Protein AF-A4Y1U6-F1 (afdb_monomer)

Mean predicted aligned error: 17.46 Å

Nearest PDB structures (foldseek):
  6a7k-assembly3_B  TM=8.048E-01  e=2.347E-02  Thermosynechococcus vestitus BP-1
  6a7k-assembly3_A  TM=8.030E-01  e=3.325E-02  Thermosynechococcus vestitus BP-1
  6khi-assembly1_S  TM=7.939E-01  e=5.608E-02  Thermosynechococcus vestitus BP-1

Organism: Shewanella putrefaciens (strain CN-32 / ATCC BAA-453) (NCBI:txid319224)

Solvent-accessible surface area (backbone atoms only — not comparable to full-atom values): 12626 Å² total; per-residue (Å²): 124,72,68,62,58,52,51,52,54,50,51,50,51,50,50,50,52,50,50,53,52,49,52,49,52,51,50,54,49,52,50,49,51,51,51,48,53,51,50,54,50,51,52,52,49,51,52,50,53,50,51,52,53,52,52,54,49,51,52,53,52,52,51,53,51,51,52,50,52,51,52,53,49,52,51,51,52,51,50,52,52,51,54,51,51,54,52,51,52,53,50,50,54,52,50,53,52,53,48,53,53,48,53,53,50,49,54,52,49,53,55,51,49,56,52,50,49,52,54,48,53,54,51,50,50,52,49,51,54,49,52,51,50,50,52,55,50,50,53,51,50,51,53,50,51,52,50,52,51,52,52,52,50,53,52,51,52,50,53,51,51,53,53,54,56,56,60,65,68,72,74,76,78,88,92,83,89,61,75,68,46,63,33,30,33,75,42,86,89,44,99,50,36,91,44,73,25,36,29,71,42,78,48,75,60,86,97,46,48,39,34,33,30,34,46,98,89,44,80,44,80,44,57,56,91,42,56,43,76,120

Secondary structure (DSSP, 8-state):
-HHHHHHHHHHHHHHHHHHHHHHHHHHHHHHHHHHHHHHHHHHHHHHHHHHHHHHHHHHHHHHHHHHHHHHHHHHHHH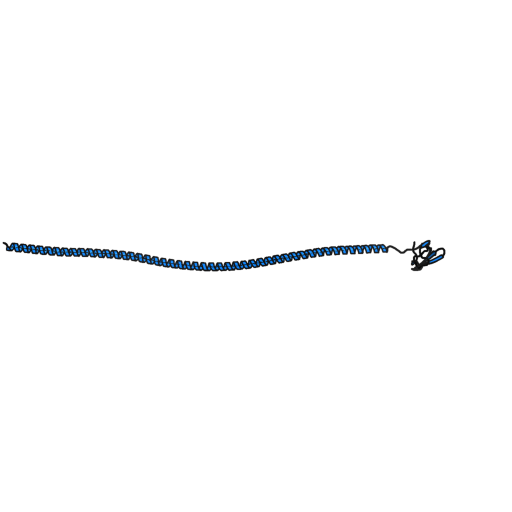HHHHHHHHHHHHHHHHHHHHHHHHHHHHHHHHHHHHHHHHHHHHHHHHHHHHHHHHHHHHHHHHHHHHHHHHHHHHHHHHHHHHHHHHHHGGG-PPP-PPTT-EEEE--TTSTTTT-EEEEEEEEEETTEEEEEEEETTEEEEEEGGGEEE-

Radius of gyration: 90.09 Å; Cα contacts (8 Å, |Δi|>4): 106; chains: 1; bounding box: 162×56×238 Å

Foldseek 3Di:
DPPVVVVVVVVVVVVVVVVVVVVVVVVVVVVVVVVVVVVVVVVVVVVVVVVVVVVVVVVVVVVVVVVVVVVVVVVVVVVVVVVVVVVVVVVVVVVVVVVVVVVVVVVVVVVVVVVVVVVVVVVVVVVVVVVVVVVVVVVVVVVVVVVVVVVVVVVVVVVVVVVVVVVVVVPDDDDDDDFFAWKAFCDPPDPRRPFIWTFHDWDDDPPWIWTFTDTPHDTDIDTPVRIDHD

Sequence (230 aa):
MGKFSHIQSLEEKHTHARQALEHYRESVKTQREQEQHRHDHQVQQLQAELRLSHQALSVKQQECTTLKAQTQQQSAELQHATQSVSKIEQQLLGIQNSQQQTEQKLYRKDTELNRLQKQHEDLQQQYAEAAAKVASLQEKEQAWLQEKAALSASLSTQQQLWQTFSTVNAISTPAQYAKGEDVIVVDADHALYDRIGQVERCVKKGDTVKYSVSFDGETYTLPERLLRLA

Structure (mmCIF, N/CA/C/O backbone):
data_AF-A4Y1U6-F1
#
_entry.id   AF-A4Y1U6-F1
#
loop_
_atom_site.group_PDB
_atom_site.id
_atom_site.type_symbol
_atom_site.label_atom_id
_atom_site.label_alt_id
_atom_site.label_comp_id
_atom_site.label_asym_id
_atom_site.label_entity_id
_atom_site.label_seq_id
_atom_site.pdbx_PDB_ins_code
_atom_site.Cartn_x
_atom_site.Cartn_y
_atom_site.Cartn_z
_atom_site.occupancy
_atom_site.B_iso_or_equiv
_atom_site.auth_seq_id
_atom_site.auth_comp_id
_atom_site.auth_asym_id
_atom_site.auth_atom_id
_atom_site.pdbx_PDB_model_num
ATOM 1 N N . MET A 1 1 ? -70.820 -24.413 103.780 1.00 55.22 1 MET A N 1
ATOM 2 C CA . MET A 1 1 ? -69.597 -24.913 103.114 1.00 55.22 1 MET A CA 1
ATOM 3 C C . MET A 1 1 ? -69.548 -24.653 101.597 1.00 55.22 1 MET A C 1
ATOM 5 O O . MET A 1 1 ? -68.469 -24.366 101.116 1.00 55.22 1 MET A O 1
ATOM 9 N N . GLY A 1 2 ? -70.654 -24.660 100.831 1.00 64.88 2 GLY A N 1
ATOM 10 C CA . GLY A 1 2 ? -70.590 -24.564 99.350 1.00 64.88 2 GLY A CA 1
ATOM 11 C C . GLY A 1 2 ? -70.297 -23.194 98.699 1.00 64.88 2 GLY A C 1
ATOM 12 O O . GLY A 1 2 ? -69.880 -23.158 97.549 1.00 64.88 2 GLY A O 1
ATOM 13 N N . LYS A 1 3 ? -70.488 -22.058 99.389 1.00 67.50 3 LYS A N 1
ATOM 14 C CA . LYS A 1 3 ? -70.250 -20.722 98.792 1.00 67.50 3 LYS A CA 1
ATOM 15 C C . LYS A 1 3 ? -68.760 -20.371 98.662 1.00 67.50 3 LYS A C 1
ATOM 17 O O . LYS A 1 3 ? -68.372 -19.760 97.677 1.00 67.50 3 LYS A O 1
ATOM 22 N N . PHE A 1 4 ? -67.933 -20.791 99.621 1.00 72.69 4 PHE A N 1
ATOM 23 C CA . PHE A 1 4 ? -66.494 -20.504 99.624 1.00 72.69 4 PHE A CA 1
ATOM 24 C C . PHE A 1 4 ? -65.733 -21.273 98.531 1.00 72.69 4 PHE A C 1
ATOM 26 O O . PHE A 1 4 ? -64.901 -20.678 97.858 1.00 72.69 4 PHE A O 1
ATOM 33 N N . SER A 1 5 ? -66.063 -22.548 98.273 1.00 75.50 5 SER A N 1
ATOM 34 C CA . SER A 1 5 ? -65.400 -23.307 97.195 1.00 75.50 5 SER A CA 1
ATOM 35 C C . SER A 1 5 ? -65.774 -22.809 95.795 1.00 75.50 5 SER A C 1
ATOM 37 O O . SER A 1 5 ? -64.962 -22.868 94.875 1.00 75.50 5 SER A O 1
ATOM 39 N N . HIS A 1 6 ? -66.987 -22.275 95.622 1.00 78.00 6 HIS A N 1
ATOM 40 C CA . HIS A 1 6 ? -67.408 -21.679 94.356 1.00 78.00 6 HIS A CA 1
ATOM 41 C C . HIS A 1 6 ? -66.655 -20.374 94.053 1.00 78.00 6 HIS A C 1
ATOM 43 O O . HIS A 1 6 ? -66.240 -20.162 92.917 1.00 78.00 6 HIS A O 1
ATOM 49 N N . ILE A 1 7 ? -66.432 -19.537 95.073 1.00 82.44 7 ILE A N 1
ATOM 50 C CA . ILE A 1 7 ? -65.624 -18.312 94.963 1.00 82.44 7 ILE A CA 1
ATOM 51 C C . ILE A 1 7 ? -64.175 -18.664 94.601 1.00 82.44 7 ILE A C 1
ATOM 53 O O . ILE A 1 7 ? -63.648 -18.118 93.637 1.00 82.44 7 ILE A O 1
ATOM 57 N N . GLN A 1 8 ? -63.584 -19.650 95.279 1.00 83.12 8 GLN A N 1
ATOM 58 C CA . GLN A 1 8 ? -62.222 -20.112 94.998 1.00 83.12 8 GLN A CA 1
ATOM 59 C C . GLN A 1 8 ? -62.060 -20.633 93.556 1.00 83.12 8 GLN A C 1
ATOM 61 O O . GLN A 1 8 ? -61.107 -20.282 92.869 1.00 83.12 8 GLN A O 1
ATOM 66 N N . SER A 1 9 ? -63.032 -21.395 93.043 1.00 86.06 9 SER A N 1
ATOM 67 C CA . SER A 1 9 ? -63.005 -21.871 91.650 1.00 86.06 9 SER A CA 1
ATOM 68 C C . SER A 1 9 ? -63.102 -20.732 90.623 1.00 86.06 9 SER A C 1
ATOM 70 O O . SER A 1 9 ? -62.504 -20.805 89.546 1.00 86.06 9 SER A O 1
ATOM 72 N N . LEU A 1 10 ? -63.859 -19.673 90.924 1.00 87.25 10 LEU A N 1
ATOM 73 C CA . LEU A 1 10 ? -63.946 -18.491 90.063 1.00 87.25 10 LEU A CA 1
ATOM 74 C C . LEU A 1 10 ? -62.650 -17.675 90.091 1.00 87.25 10 LEU A C 1
ATOM 76 O O . LEU A 1 10 ? -62.211 -17.216 89.037 1.00 87.25 10 LEU A O 1
ATOM 80 N N . GLU A 1 11 ? -62.016 -17.539 91.254 1.00 89.12 11 GLU A N 1
ATOM 81 C CA . GLU A 1 11 ? -60.706 -16.897 91.399 1.00 89.12 11 GLU A CA 1
ATOM 82 C C . GLU A 1 11 ? -59.611 -17.666 90.654 1.00 89.12 11 GLU A C 1
ATOM 84 O O . GLU A 1 11 ? -58.807 -17.059 89.943 1.00 89.12 11 GLU A O 1
ATOM 89 N N . GLU A 1 12 ? -59.616 -18.998 90.728 1.00 88.88 12 GLU A N 1
ATOM 90 C CA . GLU A 1 12 ? -58.712 -19.855 89.958 1.00 88.88 12 GLU A CA 1
ATOM 91 C C . GLU A 1 12 ? -58.920 -19.660 88.454 1.00 88.88 12 GLU A C 1
ATOM 93 O O . GLU A 1 12 ? -57.963 -19.342 87.747 1.00 88.88 12 GLU A O 1
ATOM 98 N N . LYS A 1 13 ? -60.162 -19.734 87.957 1.00 92.56 13 LYS A N 1
ATOM 99 C CA . LYS A 1 13 ? -60.475 -19.477 86.537 1.00 92.56 13 LYS A CA 1
ATOM 100 C C . LYS A 1 13 ? -60.064 -18.077 86.095 1.00 92.56 13 LYS A C 1
ATOM 102 O O . LYS A 1 13 ? -59.520 -17.924 85.005 1.00 92.56 13 LYS A O 1
ATOM 107 N N . HIS A 1 14 ? -60.298 -17.064 86.926 1.00 91.38 14 HIS A N 1
ATOM 108 C CA . HIS A 1 14 ? -59.899 -15.690 86.633 1.00 91.38 14 HIS A CA 1
ATOM 109 C C . HIS A 1 14 ? -58.371 -15.553 86.578 1.00 91.38 14 HIS A C 1
ATOM 111 O O . HIS A 1 14 ? -57.829 -14.894 85.690 1.00 91.38 14 HIS A O 1
ATOM 117 N N . THR A 1 15 ? -57.663 -16.223 87.486 1.00 93.38 15 THR A N 1
ATOM 118 C CA . THR A 1 15 ? -56.196 -16.273 87.504 1.00 93.38 15 THR A CA 1
ATOM 119 C C . THR A 1 15 ? -55.653 -16.971 86.259 1.00 93.38 15 THR A C 1
ATOM 121 O O . THR A 1 15 ? -54.765 -16.433 85.602 1.00 93.38 15 THR A O 1
ATOM 124 N N . HIS A 1 16 ? -56.243 -18.103 85.867 1.00 92.00 16 HIS A N 1
ATOM 125 C CA . HIS A 1 16 ? -55.849 -18.854 84.672 1.00 92.00 16 HIS A CA 1
ATOM 126 C C . HIS A 1 16 ? -56.141 -18.067 83.388 1.00 92.00 16 HIS A C 1
ATOM 128 O O . HIS A 1 16 ? -55.303 -18.017 82.492 1.00 92.00 16 HIS A O 1
ATOM 134 N N . ALA A 1 17 ? -57.291 -17.391 83.302 1.00 93.12 17 ALA A N 1
ATOM 135 C CA . ALA A 1 17 ? -57.624 -16.524 82.171 1.00 93.12 17 ALA A CA 1
ATOM 136 C C . ALA A 1 17 ? -56.637 -15.352 82.042 1.00 93.12 17 ALA A C 1
ATOM 138 O O . ALA A 1 17 ? -56.223 -15.005 80.936 1.00 93.12 17 ALA A O 1
ATOM 139 N N . ARG A 1 18 ? -56.213 -14.769 83.171 1.00 94.69 18 ARG A N 1
ATOM 140 C CA . ARG A 1 18 ? -55.201 -13.705 83.192 1.00 94.69 18 ARG A CA 1
ATOM 141 C C . ARG A 1 18 ? -53.838 -14.212 82.726 1.00 94.69 18 ARG A C 1
ATOM 143 O O . ARG A 1 18 ? -53.214 -13.558 81.900 1.00 94.69 18 ARG A O 1
ATOM 150 N N . GLN A 1 19 ? -53.410 -15.374 83.218 1.00 95.31 19 GLN A N 1
ATOM 151 C CA . GLN A 1 19 ? -52.162 -16.018 82.801 1.00 95.31 19 GLN A CA 1
ATOM 152 C C . GLN A 1 19 ? -52.178 -16.358 81.306 1.00 95.31 19 GLN A C 1
ATOM 154 O O . GLN A 1 19 ? -51.230 -16.035 80.602 1.00 95.31 19 GLN A O 1
ATOM 159 N N . ALA A 1 20 ? -53.273 -16.921 80.789 1.00 95.06 20 ALA A N 1
ATOM 160 C CA . ALA A 1 20 ? -53.416 -17.224 79.365 1.00 95.06 20 ALA A CA 1
ATOM 161 C C . ALA A 1 20 ? -53.341 -15.964 78.483 1.00 95.06 20 ALA A C 1
ATOM 163 O O . ALA A 1 20 ? -52.698 -15.986 77.435 1.00 95.06 20 ALA A O 1
ATOM 164 N N . LEU A 1 21 ? -53.958 -14.855 78.911 1.00 95.94 21 LEU A N 1
ATOM 165 C CA . LEU A 1 21 ? -53.856 -13.572 78.207 1.00 95.94 21 LEU A CA 1
ATOM 166 C C . LEU A 1 21 ? -52.443 -12.989 78.255 1.00 95.94 21 LEU A C 1
ATOM 168 O O . LEU A 1 21 ? -52.000 -12.417 77.261 1.00 95.94 21 LEU A O 1
ATOM 172 N N . GLU A 1 22 ? -51.744 -13.125 79.380 1.00 96.19 22 GLU A N 1
ATOM 173 C CA . GLU A 1 22 ? -50.366 -12.652 79.507 1.00 96.19 22 GLU A CA 1
ATOM 174 C C . GLU A 1 22 ? -49.424 -13.464 78.614 1.00 96.19 22 GLU A C 1
ATOM 176 O O . GLU A 1 22 ? -48.692 -12.885 77.817 1.00 96.19 22 GLU A O 1
ATOM 181 N N . HIS A 1 23 ? -49.550 -14.794 78.619 1.00 96.25 23 HIS A N 1
ATOM 182 C CA . HIS A 1 23 ? -48.814 -15.666 77.703 1.00 96.25 23 HIS A CA 1
ATOM 183 C C . HIS A 1 23 ? -49.124 -15.367 76.235 1.00 96.25 23 HIS A C 1
ATOM 185 O O . HIS A 1 23 ? -48.220 -15.372 75.403 1.00 96.25 23 HIS A O 1
ATOM 191 N N . TYR A 1 24 ? -50.382 -15.069 75.895 1.00 96.44 24 TYR A N 1
ATOM 192 C CA . TYR A 1 24 ? -50.737 -14.655 74.538 1.00 96.44 24 TYR A CA 1
ATOM 193 C C . TYR A 1 24 ? -50.083 -13.318 74.162 1.00 96.44 24 TYR A C 1
ATOM 195 O O . TYR A 1 24 ? -49.532 -13.189 73.069 1.00 96.44 24 TYR A O 1
ATOM 203 N N . ARG A 1 25 ? -50.092 -12.327 75.063 1.00 97.31 25 ARG A N 1
ATOM 204 C CA . ARG A 1 25 ? -49.424 -11.034 74.842 1.00 97.31 25 ARG A CA 1
ATOM 205 C C . ARG A 1 25 ? -47.920 -11.195 74.656 1.00 97.31 25 ARG A C 1
ATOM 207 O O . ARG A 1 25 ? -47.377 -10.611 73.720 1.00 97.31 25 ARG A O 1
ATOM 214 N N . GLU A 1 26 ? -47.270 -11.984 75.506 1.00 97.00 26 GLU A N 1
ATOM 215 C CA . GLU A 1 26 ? -45.847 -12.308 75.380 1.00 97.00 26 GLU A CA 1
ATOM 216 C C . GLU A 1 26 ? -45.563 -13.034 74.065 1.00 97.00 26 GLU A C 1
ATOM 218 O O . GLU A 1 26 ? -44.679 -12.617 73.325 1.00 97.00 26 GLU A O 1
ATOM 223 N N . SER A 1 27 ? -46.360 -14.045 73.712 1.00 97.25 27 SER A N 1
ATOM 224 C CA . SER A 1 27 ? -46.193 -14.803 72.469 1.00 97.25 27 SER A CA 1
ATOM 225 C C . SER A 1 27 ? -46.309 -13.916 71.227 1.00 97.25 27 SER A C 1
ATOM 227 O O . SER A 1 27 ? -45.437 -13.969 70.361 1.00 97.25 27 SER A O 1
ATOM 229 N N . VAL A 1 28 ? -47.324 -13.047 71.158 1.00 97.56 28 VAL A N 1
ATOM 230 C CA . VAL A 1 28 ? -47.490 -12.101 70.040 1.00 97.56 28 VAL A CA 1
ATOM 231 C C . VAL A 1 28 ? -46.342 -11.094 69.994 1.00 97.56 28 VAL A C 1
ATOM 233 O O . VAL A 1 28 ? -45.872 -10.745 68.910 1.00 97.56 28 VAL A O 1
ATOM 236 N N . LYS A 1 29 ? -45.873 -10.617 71.152 1.00 97.81 29 LYS A N 1
ATOM 237 C CA . LYS A 1 29 ? -44.728 -9.706 71.229 1.00 97.81 29 LYS A CA 1
ATOM 238 C C . LYS A 1 29 ? -43.461 -10.376 70.695 1.00 97.81 29 LYS A C 1
ATOM 240 O O . LYS A 1 29 ? -42.832 -9.826 69.797 1.00 97.81 29 LYS A O 1
ATOM 245 N N . THR A 1 30 ? -43.138 -11.576 71.174 1.00 97.19 30 THR A N 1
ATOM 246 C CA . THR A 1 30 ? -41.978 -12.347 70.712 1.00 97.19 30 THR A CA 1
ATOM 247 C C . THR A 1 30 ? -42.083 -12.689 69.228 1.00 97.19 30 THR A C 1
ATOM 249 O O . THR A 1 30 ? -41.089 -12.583 68.515 1.00 97.19 30 THR A O 1
ATOM 252 N N . GLN A 1 31 ? -43.274 -13.035 68.730 1.00 97.62 31 GLN A N 1
ATOM 253 C CA . GLN A 1 31 ? -43.484 -13.276 67.301 1.00 97.62 31 GLN A CA 1
ATOM 254 C C . GLN A 1 31 ? -43.159 -12.027 66.474 1.00 97.62 31 GLN A C 1
ATOM 256 O O . GLN A 1 31 ? -42.418 -12.116 65.498 1.00 97.62 31 GLN A O 1
ATOM 261 N N . ARG A 1 32 ? -43.658 -10.852 66.880 1.00 97.31 32 ARG A N 1
ATOM 262 C CA . ARG A 1 32 ? -43.358 -9.587 66.190 1.00 97.31 32 ARG A CA 1
ATOM 263 C C . ARG A 1 32 ? -41.877 -9.235 66.240 1.00 97.31 32 ARG A C 1
ATOM 265 O O . ARG A 1 32 ? -41.340 -8.774 65.242 1.00 97.31 32 ARG A O 1
ATOM 272 N N . GLU A 1 33 ? -41.216 -9.450 67.375 1.00 97.88 33 GLU A N 1
ATOM 273 C CA . GLU A 1 33 ? -39.772 -9.223 67.513 1.00 97.88 33 GLU A CA 1
ATOM 274 C C . GLU A 1 33 ? -38.975 -10.145 66.578 1.00 97.88 33 GLU A C 1
ATOM 276 O O . GLU A 1 33 ? -38.081 -9.686 65.870 1.00 97.88 33 GLU A O 1
ATOM 281 N N . GLN A 1 34 ? -39.343 -11.426 66.493 1.00 97.62 34 GLN A N 1
ATOM 282 C CA . GLN A 1 34 ? -38.728 -12.376 65.560 1.00 97.62 34 GLN A CA 1
ATOM 283 C C . GLN A 1 34 ? -38.969 -11.995 64.095 1.00 97.62 34 GLN A C 1
ATOM 285 O O . GLN A 1 34 ? -38.040 -12.044 63.286 1.00 97.62 34 GLN A O 1
ATOM 290 N N . GLU A 1 35 ? -40.194 -11.600 63.744 1.00 97.94 35 GLU A N 1
ATOM 291 C CA . GLU A 1 35 ? -40.529 -11.123 62.400 1.00 97.94 35 GLU A CA 1
ATOM 292 C C . GLU A 1 35 ? -39.734 -9.861 62.049 1.00 97.94 35 GLU A C 1
ATOM 294 O O . GLU A 1 35 ? -39.137 -9.806 60.972 1.00 97.94 35 GLU A O 1
ATOM 299 N N . GLN A 1 36 ? -39.641 -8.894 62.967 1.00 97.38 36 GLN A N 1
ATOM 300 C CA . GLN A 1 36 ? -38.847 -7.678 62.786 1.00 97.38 36 GLN A CA 1
ATOM 301 C C . GLN A 1 36 ? -37.370 -8.008 62.550 1.00 97.38 36 GLN A C 1
ATOM 303 O O . GLN A 1 36 ? -36.792 -7.539 61.573 1.00 97.38 36 GLN A O 1
ATOM 308 N N . HIS A 1 37 ? -36.775 -8.881 63.369 1.00 98.06 37 HIS A N 1
ATOM 309 C CA . HIS A 1 37 ? -35.393 -9.324 63.174 1.00 98.06 37 HIS A CA 1
ATOM 310 C C . HIS A 1 37 ? -35.184 -10.021 61.824 1.00 98.06 37 HIS A C 1
ATOM 312 O O . HIS A 1 37 ? -34.160 -9.808 61.170 1.00 98.06 37 HIS A O 1
ATOM 318 N N . ARG A 1 38 ? -36.155 -10.825 61.368 1.00 98.12 38 ARG A N 1
ATOM 319 C CA . ARG A 1 38 ? -36.094 -11.465 60.047 1.00 98.12 38 ARG A CA 1
ATOM 320 C C . ARG A 1 38 ? -36.143 -10.432 58.922 1.00 98.12 38 ARG A C 1
ATOM 322 O O . ARG A 1 38 ? -35.372 -10.544 57.971 1.00 98.12 38 ARG A O 1
ATOM 329 N N . HIS A 1 39 ? -37.028 -9.444 59.024 1.00 98.06 39 HIS A N 1
ATOM 330 C CA . HIS A 1 39 ? -37.133 -8.364 58.044 1.00 98.06 39 HIS A CA 1
ATOM 331 C C . HIS A 1 39 ? -35.868 -7.506 58.004 1.00 98.06 39 HIS A C 1
ATOM 333 O O . HIS A 1 39 ? -35.348 -7.254 56.918 1.00 98.06 39 HIS A O 1
ATOM 339 N N . ASP A 1 40 ? -35.321 -7.136 59.161 1.00 98.25 40 ASP A N 1
ATOM 340 C CA . ASP A 1 40 ? -34.073 -6.375 59.243 1.00 98.25 40 ASP A CA 1
ATOM 341 C C . ASP A 1 40 ? -32.913 -7.144 58.593 1.00 98.25 40 ASP A C 1
ATOM 343 O O . ASP A 1 40 ? -32.137 -6.570 57.825 1.00 98.25 40 ASP A O 1
ATOM 347 N N . HIS A 1 41 ? -32.830 -8.461 58.817 1.00 98.19 41 HIS A N 1
ATOM 348 C CA . HIS A 1 41 ? -31.832 -9.306 58.162 1.00 98.19 41 HIS A CA 1
ATOM 349 C C . HIS A 1 41 ? -32.009 -9.353 56.635 1.00 98.19 41 HIS A C 1
ATOM 351 O O . HIS A 1 41 ? -31.036 -9.180 55.900 1.00 98.19 41 HIS A O 1
ATOM 357 N N . GLN A 1 42 ? -33.241 -9.520 56.141 1.00 98.31 42 GLN A N 1
ATOM 358 C CA . GLN A 1 42 ? -33.536 -9.493 54.701 1.00 98.31 42 GLN A CA 1
ATOM 359 C C . GLN A 1 42 ? -33.155 -8.154 54.063 1.00 98.31 42 GLN A C 1
ATOM 361 O O . GLN A 1 42 ? -32.564 -8.126 52.984 1.00 98.31 42 GLN A O 1
ATOM 366 N N . VAL A 1 43 ? -33.446 -7.038 54.735 1.00 98.56 43 VAL A N 1
ATOM 367 C CA . VAL A 1 43 ? -33.067 -5.701 54.262 1.00 98.56 43 VAL A CA 1
ATOM 368 C C . VAL A 1 43 ? -31.547 -5.566 54.193 1.00 98.56 43 VAL A C 1
ATOM 370 O O . VAL A 1 43 ? -31.027 -5.091 53.184 1.00 98.56 43 VAL A O 1
ATOM 373 N N . GLN A 1 44 ? -30.818 -6.015 55.217 1.00 98.44 44 GLN A N 1
ATOM 374 C CA . GLN A 1 44 ? -29.352 -5.986 55.211 1.00 98.44 44 GLN A CA 1
ATOM 375 C C . GLN A 1 44 ? -28.758 -6.844 54.089 1.00 98.44 44 GLN A C 1
ATOM 377 O O . GLN A 1 44 ? -27.807 -6.410 53.431 1.00 98.44 44 GLN A O 1
ATOM 382 N N . GLN A 1 45 ? -29.334 -8.024 53.839 1.00 98.38 45 GLN A N 1
ATOM 383 C CA . GLN A 1 45 ? -28.928 -8.896 52.740 1.00 98.38 45 GLN A CA 1
ATOM 384 C C . GLN A 1 45 ? -29.145 -8.213 51.382 1.00 98.38 45 GLN A C 1
ATOM 386 O O . GLN A 1 45 ? -28.200 -8.091 50.604 1.00 98.38 45 GLN A O 1
ATOM 391 N N . LEU A 1 46 ? -30.344 -7.682 51.125 1.00 98.50 46 LEU A N 1
ATOM 392 C CA . LEU A 1 46 ? -30.653 -6.970 49.879 1.00 98.50 46 LEU A CA 1
ATOM 393 C C . LEU A 1 46 ? -29.759 -5.739 49.681 1.00 98.50 46 LEU A C 1
ATOM 395 O O . LEU A 1 46 ? -29.305 -5.463 48.573 1.00 98.50 46 LEU A O 1
ATOM 399 N N . GLN A 1 47 ? -29.447 -5.007 50.753 1.00 98.50 47 GLN A N 1
ATOM 400 C CA . GLN A 1 47 ? -28.505 -3.889 50.690 1.00 98.50 47 GLN A CA 1
ATOM 401 C C . GLN A 1 47 ? -27.080 -4.345 50.346 1.00 98.50 47 GLN A C 1
ATOM 403 O O . GLN A 1 47 ? -26.363 -3.628 49.645 1.00 98.50 47 GLN A O 1
ATOM 408 N N . ALA A 1 48 ? -26.644 -5.509 50.835 1.00 98.50 48 ALA A N 1
ATOM 409 C CA . ALA A 1 48 ? -25.348 -6.079 50.480 1.00 98.50 48 ALA A CA 1
ATOM 410 C C . ALA A 1 48 ? -25.306 -6.508 49.007 1.00 98.50 48 ALA A C 1
ATOM 412 O O . ALA A 1 48 ? -24.369 -6.140 48.299 1.00 98.50 48 ALA A O 1
ATOM 413 N N . GLU A 1 49 ? -26.343 -7.196 48.530 1.00 98.44 49 GLU A N 1
ATOM 414 C CA . GLU A 1 49 ? -26.489 -7.585 47.122 1.00 98.44 49 GLU A CA 1
ATOM 415 C C . GLU A 1 49 ? -26.514 -6.358 46.197 1.00 98.44 49 GLU A C 1
ATOM 417 O O . GLU A 1 49 ? -25.810 -6.331 45.187 1.00 98.44 49 GLU A O 1
ATOM 422 N N . LEU A 1 50 ? -27.224 -5.291 46.582 1.00 98.56 50 LEU A N 1
ATOM 423 C CA . LEU A 1 50 ? -27.248 -4.030 45.837 1.00 98.56 50 LEU A CA 1
ATOM 424 C C . LEU A 1 50 ? -25.857 -3.385 45.746 1.00 98.56 50 LEU A C 1
ATOM 426 O O . LEU A 1 50 ? -25.463 -2.918 44.676 1.00 98.56 50 LEU A O 1
ATOM 430 N N . ARG A 1 51 ? -25.088 -3.373 46.845 1.00 98.56 51 ARG A N 1
ATOM 431 C CA . ARG A 1 51 ? -23.704 -2.864 46.837 1.00 98.56 51 ARG A CA 1
ATOM 432 C C . ARG A 1 51 ? -22.811 -3.677 45.902 1.00 98.56 51 ARG A C 1
ATOM 434 O O . ARG A 1 51 ? -22.071 -3.084 45.120 1.00 98.56 51 ARG A O 1
ATOM 441 N N . LEU A 1 52 ? -22.909 -5.005 45.949 1.00 98.44 52 LEU A N 1
ATOM 442 C CA . LEU A 1 52 ? -22.144 -5.893 45.069 1.00 98.44 52 LEU A CA 1
ATOM 443 C C . LEU A 1 52 ? -22.518 -5.680 43.596 1.00 98.44 52 LEU A C 1
ATOM 445 O O . LEU A 1 52 ? -21.634 -5.550 42.750 1.00 98.44 52 LEU A O 1
ATOM 449 N N . SER A 1 53 ? -23.812 -5.561 43.293 1.00 98.31 53 SER A N 1
ATOM 450 C CA . SER A 1 53 ? -24.292 -5.282 41.936 1.00 98.31 53 SER A CA 1
ATOM 451 C C . SER A 1 53 ? -23.807 -3.924 41.423 1.00 98.31 53 SER A C 1
ATOM 453 O O . SER A 1 53 ? -23.368 -3.820 40.278 1.00 98.31 53 SER A O 1
ATOM 455 N N . HIS A 1 54 ? -23.837 -2.880 42.256 1.00 98.38 54 HIS A N 1
ATOM 456 C CA . HIS A 1 54 ? -23.296 -1.570 41.886 1.00 98.38 54 HIS A CA 1
ATOM 457 C C . HIS A 1 54 ? -21.785 -1.612 41.644 1.00 98.38 54 HIS A C 1
ATOM 459 O O . HIS A 1 54 ? -21.305 -1.004 40.686 1.00 98.38 54 HIS A O 1
ATOM 465 N N . GLN A 1 55 ? -21.030 -2.349 42.464 1.00 98.38 55 GLN A N 1
ATOM 466 C CA . GLN A 1 55 ? -19.595 -2.525 42.252 1.00 98.38 55 GLN A CA 1
ATOM 467 C C . GLN A 1 55 ? -19.315 -3.242 40.924 1.00 98.38 55 GLN A C 1
ATOM 469 O O . GLN A 1 55 ? -18.477 -2.781 40.149 1.00 98.38 55 GLN A O 1
ATOM 474 N N . ALA A 1 56 ? -20.048 -4.317 40.622 1.00 98.38 56 ALA A N 1
ATOM 475 C CA . ALA A 1 56 ? -19.921 -5.041 39.359 1.00 98.38 56 ALA A CA 1
ATOM 476 C C . ALA A 1 56 ? -20.257 -4.153 38.148 1.00 98.38 56 ALA A C 1
ATOM 478 O O . ALA A 1 56 ? -19.514 -4.142 37.166 1.00 98.38 56 ALA A O 1
ATOM 479 N N . LEU A 1 57 ? -21.330 -3.358 38.235 1.00 98.62 57 LEU A N 1
ATOM 480 C CA . LEU A 1 57 ? -21.706 -2.404 37.189 1.00 98.62 57 LEU A CA 1
ATOM 481 C C . LEU A 1 57 ? -20.625 -1.339 36.974 1.00 98.62 57 LEU A C 1
ATOM 483 O O . LEU A 1 57 ? -20.297 -1.030 35.832 1.00 98.62 57 LEU A O 1
ATOM 487 N N . SER A 1 58 ? -20.040 -0.813 38.052 1.00 98.56 58 SER A N 1
ATOM 488 C CA . SER A 1 58 ? -18.952 0.169 37.977 1.00 98.56 58 SER A CA 1
ATOM 489 C C . SER A 1 58 ? -17.727 -0.390 37.243 1.00 98.56 58 SER A C 1
ATOM 491 O O . SER A 1 58 ? -17.203 0.249 36.329 1.00 98.56 58 SER A O 1
ATOM 493 N N . VAL A 1 59 ? -17.329 -1.631 37.554 1.00 98.62 59 VAL A N 1
ATOM 494 C CA . VAL A 1 59 ? -16.239 -2.323 36.841 1.00 98.62 59 VAL A CA 1
ATOM 495 C C . VAL A 1 59 ? -16.576 -2.484 35.358 1.00 98.62 59 VAL A C 1
ATOM 497 O O . VAL A 1 59 ? -15.764 -2.135 34.501 1.00 98.62 59 VAL A O 1
ATOM 500 N N . LYS A 1 60 ? -17.795 -2.927 35.028 1.00 98.50 60 LYS A N 1
ATOM 501 C CA . LYS A 1 60 ? -18.232 -3.079 33.630 1.00 98.50 60 LYS A CA 1
ATOM 502 C C . LYS A 1 60 ? -18.282 -1.751 32.878 1.00 98.50 60 LYS A C 1
ATOM 504 O O . LYS A 1 60 ? -17.909 -1.696 31.708 1.00 98.50 60 LYS A O 1
ATOM 509 N N . GLN A 1 61 ? -18.677 -0.670 33.543 1.00 98.50 61 GLN A N 1
ATOM 510 C 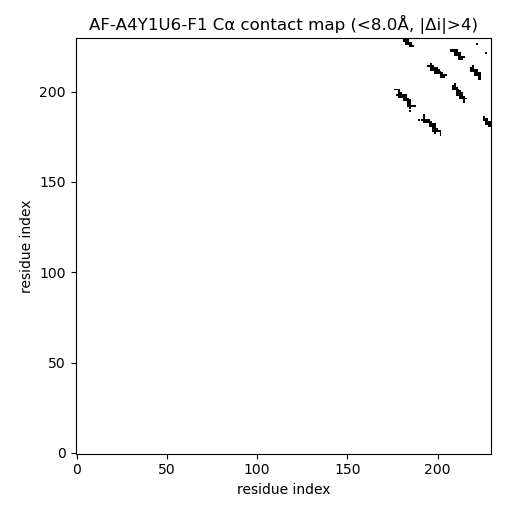CA . GLN A 1 61 ? -18.665 0.669 32.962 1.00 98.50 61 GLN A CA 1
ATOM 511 C C . GLN A 1 61 ? -17.233 1.139 32.659 1.00 98.50 61 GLN A C 1
ATOM 513 O O . GLN A 1 61 ? -16.983 1.717 31.595 1.00 98.50 61 GLN A O 1
ATOM 518 N N . GLN A 1 62 ? -16.283 0.856 33.554 1.00 98.56 62 GLN A N 1
ATOM 519 C CA . GLN A 1 62 ? -14.870 1.171 33.345 1.00 98.56 62 GLN A CA 1
ATOM 520 C C . GLN A 1 62 ? -14.267 0.359 32.187 1.00 98.56 62 GLN A C 1
ATOM 522 O O . GLN A 1 62 ? -13.562 0.918 31.340 1.00 98.56 62 GLN A O 1
ATOM 527 N N . GLU A 1 63 ? -14.584 -0.936 32.102 1.00 98.50 63 GLU A N 1
ATOM 528 C CA . GLU A 1 63 ? -14.194 -1.800 30.980 1.00 98.50 63 GLU A CA 1
ATOM 529 C C . GLU A 1 63 ? -14.755 -1.263 29.655 1.00 98.50 63 GLU A C 1
ATOM 531 O O . GLU A 1 63 ? -14.005 -1.066 28.700 1.00 98.50 63 GLU A O 1
ATOM 536 N N . CYS A 1 64 ? -16.051 -0.939 29.609 1.00 98.56 64 CYS A N 1
ATOM 537 C CA . CYS A 1 64 ? -16.700 -0.399 28.414 1.00 98.56 64 CYS A CA 1
ATOM 538 C C . CYS A 1 64 ? -16.077 0.931 27.965 1.00 98.56 64 CYS A C 1
ATOM 540 O O . CYS A 1 64 ? -15.908 1.173 26.769 1.00 98.56 64 CYS A O 1
ATOM 542 N N . THR A 1 65 ? -15.717 1.797 28.914 1.00 98.44 65 THR A N 1
ATOM 543 C CA . THR A 1 65 ? -15.080 3.089 28.619 1.00 98.44 65 THR A CA 1
ATOM 544 C C . THR A 1 65 ? -13.676 2.888 28.049 1.00 98.44 65 THR A C 1
ATOM 546 O O . THR A 1 65 ? -13.321 3.512 27.048 1.00 98.44 65 THR A O 1
ATOM 549 N N . THR A 1 66 ? -12.908 1.962 28.628 1.00 98.50 66 THR A N 1
ATOM 550 C CA . THR A 1 66 ? -11.574 1.586 28.132 1.00 98.50 66 THR A CA 1
ATOM 551 C C . THR A 1 66 ? -11.647 1.007 26.719 1.00 98.50 66 THR A C 1
ATOM 553 O O . THR A 1 66 ? -10.921 1.456 25.833 1.00 98.50 66 THR A O 1
ATOM 556 N N . LEU A 1 67 ? -12.567 0.068 26.475 1.00 98.44 67 LEU A N 1
ATOM 557 C CA . LEU A 1 67 ? -12.770 -0.537 25.154 1.00 98.44 67 LEU A CA 1
ATOM 558 C C . LEU A 1 67 ? -13.201 0.495 24.106 1.00 98.44 67 LEU A C 1
ATOM 560 O O . LEU A 1 67 ? -12.735 0.455 22.967 1.00 98.44 67 LEU A O 1
ATOM 564 N N . LYS A 1 68 ? -14.051 1.459 24.481 1.00 98.31 68 LYS A N 1
ATOM 565 C CA . LYS A 1 68 ? -14.449 2.554 23.587 1.00 98.31 68 LYS A CA 1
ATOM 566 C C . LYS A 1 68 ? -13.253 3.421 23.195 1.00 98.31 68 LYS A C 1
ATOM 568 O O . LYS A 1 68 ? -13.106 3.733 22.016 1.00 98.31 68 LYS A O 1
ATOM 573 N N . ALA A 1 69 ? -12.395 3.776 24.152 1.00 98.38 69 ALA A N 1
ATOM 574 C CA . ALA A 1 69 ? -11.182 4.544 23.875 1.00 98.38 69 ALA A CA 1
ATOM 575 C C . ALA A 1 69 ? -10.222 3.772 22.951 1.00 98.38 69 ALA A C 1
ATOM 577 O O . ALA A 1 69 ? -9.737 4.331 21.969 1.00 98.38 69 ALA A O 1
ATOM 578 N N . GLN A 1 70 ? -10.025 2.472 23.199 1.00 98.56 70 GLN A N 1
ATOM 579 C CA . GLN A 1 70 ? -9.222 1.602 22.330 1.00 98.56 70 GLN A CA 1
ATOM 580 C C . GLN A 1 70 ? -9.800 1.514 20.912 1.00 98.56 70 GLN A C 1
ATOM 582 O O . GLN A 1 70 ? -9.063 1.643 19.940 1.00 98.56 70 GLN A O 1
ATOM 587 N N . THR A 1 71 ? -11.120 1.370 20.782 1.00 98.31 71 THR A N 1
ATOM 588 C CA . THR A 1 71 ? -11.801 1.330 19.477 1.00 98.31 71 THR A CA 1
ATOM 589 C C . THR A 1 71 ? -11.616 2.643 18.713 1.00 98.31 71 THR A C 1
ATOM 591 O O . THR A 1 71 ? -11.358 2.638 17.511 1.00 98.31 71 THR A O 1
ATOM 594 N N . GLN A 1 72 ? -11.714 3.784 19.402 1.00 98.44 72 GLN A N 1
ATOM 595 C CA . GLN A 1 72 ? -11.476 5.098 18.798 1.00 98.44 72 GLN A CA 1
ATOM 596 C C . GLN A 1 72 ? -10.024 5.260 18.338 1.00 98.44 72 GLN A C 1
ATOM 598 O O . GLN A 1 72 ? -9.792 5.746 17.232 1.00 98.44 72 GLN A O 1
ATOM 603 N N . GLN A 1 73 ? -9.061 4.812 19.146 1.00 98.50 73 GLN A N 1
ATOM 604 C CA . GLN A 1 73 ? -7.648 4.824 18.776 1.00 98.50 73 GLN A CA 1
ATOM 605 C C . GLN A 1 73 ? -7.388 3.953 17.539 1.00 98.50 73 GLN A C 1
ATOM 607 O O . GLN A 1 73 ? -6.824 4.437 16.560 1.00 98.50 73 GLN A O 1
ATOM 612 N N . GLN A 1 74 ? -7.863 2.706 17.538 1.00 98.44 74 GLN A N 1
ATOM 613 C CA . GLN A 1 74 ? -7.722 1.797 16.396 1.00 98.44 74 GLN A CA 1
ATOM 614 C C . GLN A 1 74 ? -8.385 2.356 15.132 1.00 98.44 74 GLN A C 1
ATOM 616 O O . GLN A 1 74 ? -7.834 2.247 14.038 1.00 98.44 74 GLN A O 1
ATOM 621 N N . SER A 1 75 ? -9.545 3.005 15.264 1.00 98.62 75 SER A N 1
ATOM 622 C CA . SER A 1 75 ? -10.202 3.675 14.139 1.00 98.62 75 SER A CA 1
ATOM 623 C C . SER A 1 75 ? -9.355 4.820 13.576 1.00 98.62 75 SER A C 1
ATOM 625 O O . SER A 1 75 ? -9.327 5.004 12.359 1.00 98.62 75 SER A O 1
ATOM 627 N N . ALA A 1 76 ? -8.681 5.595 14.427 1.00 98.38 76 ALA A N 1
ATOM 628 C CA . ALA A 1 76 ? -7.792 6.666 13.983 1.00 98.38 76 ALA A CA 1
ATOM 629 C C . ALA A 1 76 ? -6.541 6.105 13.282 1.00 98.38 76 ALA A C 1
ATOM 631 O O . ALA A 1 76 ? -6.147 6.604 12.226 1.00 98.38 76 ALA A O 1
ATOM 632 N N . GLU A 1 77 ? -5.961 5.026 13.814 1.00 98.44 77 GLU A N 1
ATOM 633 C CA . GLU A 1 77 ? -4.838 4.313 13.192 1.00 98.44 77 GLU A CA 1
ATOM 634 C C . GLU A 1 77 ? -5.218 3.753 11.813 1.00 98.44 77 GLU A C 1
ATOM 636 O O . GLU A 1 77 ? -4.475 3.937 10.847 1.00 98.44 77 GLU A O 1
ATOM 641 N N . LEU A 1 78 ? -6.409 3.155 11.681 1.00 98.50 78 LEU A N 1
ATOM 642 C CA . LEU A 1 78 ? -6.935 2.661 10.404 1.00 98.50 78 LEU A CA 1
ATOM 643 C C . LEU A 1 78 ? -7.118 3.795 9.383 1.00 98.50 78 LEU A C 1
ATOM 645 O O . LEU A 1 78 ? -6.752 3.647 8.214 1.00 98.50 78 LEU A O 1
ATOM 649 N N . GLN A 1 79 ? -7.661 4.939 9.809 1.00 98.38 79 GLN A N 1
ATOM 650 C CA . GLN A 1 79 ? -7.811 6.113 8.943 1.00 98.38 79 GLN A CA 1
ATOM 651 C C . GLN A 1 79 ? -6.452 6.625 8.462 1.00 98.38 79 GLN A C 1
ATOM 653 O O . GLN A 1 79 ? -6.280 6.882 7.269 1.00 98.38 79 GLN A O 1
ATOM 658 N N . HIS A 1 80 ? -5.469 6.717 9.358 1.00 98.19 80 HIS A N 1
ATOM 659 C CA . HIS A 1 80 ? -4.114 7.125 8.999 1.00 98.19 80 HIS A CA 1
ATOM 660 C C . HIS A 1 80 ? -3.453 6.128 8.032 1.00 98.19 80 HIS A C 1
ATOM 662 O O . HIS A 1 80 ? -2.866 6.535 7.027 1.00 98.19 80 HIS A O 1
ATOM 668 N N . ALA A 1 81 ? -3.590 4.822 8.283 1.00 98.12 81 ALA A N 1
ATOM 669 C CA . ALA A 1 81 ? -3.092 3.779 7.388 1.00 98.12 81 ALA A CA 1
ATOM 670 C C . ALA A 1 81 ? -3.735 3.876 5.996 1.00 98.12 81 ALA A C 1
ATOM 672 O O . ALA A 1 81 ? -3.028 3.850 4.991 1.00 98.12 81 ALA A O 1
ATOM 673 N N . THR A 1 82 ? -5.050 4.091 5.929 1.00 98.38 82 THR A N 1
ATOM 674 C CA . THR A 1 82 ? -5.789 4.263 4.666 1.00 98.38 82 THR A CA 1
ATOM 675 C C . THR A 1 82 ? -5.301 5.489 3.890 1.00 98.38 82 THR A C 1
ATOM 677 O O . THR A 1 82 ? -5.074 5.417 2.683 1.00 98.38 82 THR A O 1
ATOM 680 N N . GLN A 1 83 ? -5.071 6.614 4.574 1.00 98.38 83 GLN A N 1
ATOM 681 C CA . GLN A 1 83 ? -4.502 7.814 3.950 1.00 98.38 83 GLN A CA 1
ATOM 682 C C . GLN A 1 83 ? -3.076 7.578 3.438 1.00 98.38 83 GLN A C 1
ATOM 684 O O . GLN A 1 83 ? -2.717 8.079 2.373 1.00 98.38 83 GLN A O 1
ATOM 689 N N . SER A 1 84 ? -2.261 6.824 4.179 1.00 98.19 84 SER A N 1
ATOM 690 C CA . SER A 1 84 ? -0.911 6.443 3.754 1.00 98.19 84 SER A CA 1
ATOM 691 C C . SER A 1 84 ? -0.943 5.589 2.485 1.00 98.19 84 SER A C 1
ATOM 693 O O . SER A 1 84 ? -0.248 5.902 1.520 1.00 98.19 84 SER A O 1
ATOM 695 N N . VAL A 1 85 ? -1.813 4.573 2.445 1.00 98.44 85 VAL A N 1
ATOM 696 C CA . VAL A 1 85 ? -2.019 3.726 1.259 1.00 98.44 85 VAL A CA 1
ATOM 697 C C . VAL A 1 85 ? -2.429 4.573 0.058 1.00 98.44 85 VAL A C 1
ATOM 699 O O . VAL A 1 85 ? -1.779 4.496 -0.979 1.00 98.44 85 VAL A O 1
ATOM 702 N N . SER A 1 86 ? -3.412 5.464 0.216 1.00 98.25 86 SER A N 1
ATOM 703 C CA . SER A 1 86 ? -3.854 6.346 -0.870 1.00 98.25 86 SER A CA 1
ATOM 704 C C . SER A 1 86 ? -2.725 7.240 -1.409 1.00 98.25 86 SER A C 1
ATOM 706 O O . SER A 1 86 ? -2.599 7.420 -2.621 1.00 98.25 86 SER A O 1
ATOM 708 N N . LYS A 1 87 ? -1.850 7.762 -0.537 1.00 98.12 87 LYS A N 1
ATOM 709 C CA . LYS A 1 87 ? -0.665 8.530 -0.964 1.00 98.12 87 LYS A CA 1
ATOM 710 C C . LYS A 1 87 ? 0.322 7.670 -1.754 1.00 98.12 87 LYS A C 1
ATOM 712 O O . LYS A 1 87 ? 0.844 8.131 -2.767 1.00 98.12 87 LYS A O 1
ATOM 717 N N . ILE A 1 88 ? 0.574 6.439 -1.308 1.00 98.19 88 ILE A N 1
ATOM 718 C CA . ILE A 1 88 ? 1.471 5.501 -1.999 1.00 98.19 88 ILE A CA 1
ATOM 719 C C . ILE A 1 88 ? 0.899 5.128 -3.371 1.00 98.19 88 ILE A C 1
ATOM 721 O O . ILE A 1 88 ? 1.632 5.141 -4.356 1.00 98.19 88 ILE A O 1
ATOM 725 N N . GLU A 1 89 ? -0.404 4.866 -3.470 1.00 98.25 89 GLU A N 1
ATOM 726 C CA . GLU A 1 89 ? -1.080 4.589 -4.744 1.00 98.25 89 GLU A CA 1
ATOM 727 C C . GLU A 1 89 ? -0.953 5.765 -5.721 1.00 98.25 89 GLU A C 1
ATOM 729 O O . GLU A 1 89 ? -0.614 5.570 -6.889 1.00 98.25 89 GLU A O 1
ATOM 734 N N . GLN A 1 90 ? -1.142 7.001 -5.246 1.00 98.19 90 GLN A N 1
ATOM 735 C CA . GLN A 1 90 ? -0.934 8.202 -6.062 1.00 98.19 90 GLN A CA 1
ATOM 736 C C . GLN A 1 90 ? 0.516 8.337 -6.544 1.00 98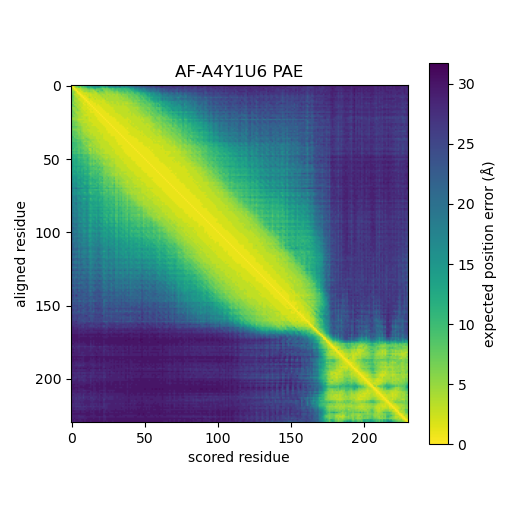.19 90 GLN A C 1
ATOM 738 O O . GLN A 1 90 ? 0.751 8.670 -7.708 1.00 98.19 90 GLN A O 1
ATOM 743 N N . GLN A 1 91 ? 1.495 8.062 -5.678 1.00 98.19 91 GLN A N 1
ATOM 744 C CA . GLN A 1 91 ? 2.910 8.067 -6.056 1.00 98.19 91 GLN A CA 1
ATOM 745 C C . GLN A 1 91 ? 3.219 6.987 -7.097 1.00 98.19 91 GLN A C 1
ATOM 747 O O . GLN A 1 91 ? 3.919 7.267 -8.070 1.00 98.19 91 GLN A O 1
ATOM 752 N N . LEU A 1 92 ? 2.667 5.784 -6.933 1.00 98.31 92 LEU A N 1
ATOM 753 C CA . LEU A 1 92 ? 2.847 4.672 -7.862 1.00 98.31 92 LEU A CA 1
ATOM 754 C C . LEU A 1 92 ? 2.271 4.999 -9.244 1.00 98.31 92 LEU A C 1
ATOM 756 O O . LEU A 1 92 ? 2.958 4.808 -10.246 1.00 98.31 92 LEU A O 1
ATOM 760 N N . LEU A 1 93 ? 1.072 5.587 -9.300 1.00 98.38 93 LEU A N 1
ATOM 761 C CA . LEU A 1 9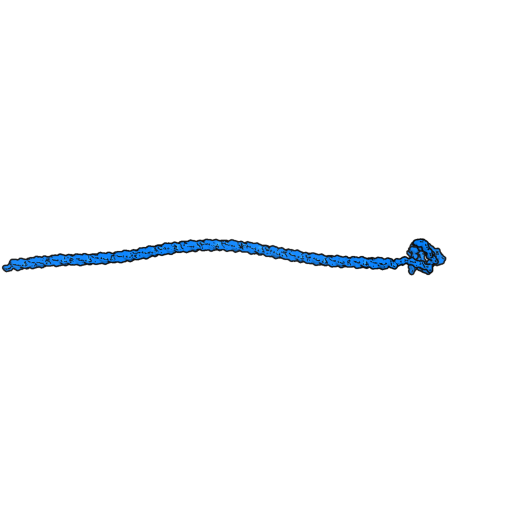3 ? 0.486 6.090 -10.547 1.00 98.38 93 LEU A CA 1
ATOM 762 C C . LEU A 1 93 ? 1.367 7.169 -11.198 1.00 98.38 93 LEU A C 1
ATOM 764 O O . LEU A 1 93 ? 1.567 7.164 -12.414 1.00 98.38 93 LEU A O 1
ATOM 768 N N . GLY A 1 94 ? 1.932 8.080 -10.400 1.00 98.31 94 GLY A N 1
ATOM 769 C CA . GLY A 1 94 ? 2.874 9.093 -10.882 1.00 98.31 94 GLY A CA 1
ATOM 770 C C . GLY A 1 94 ? 4.134 8.481 -11.501 1.00 98.31 94 GLY A C 1
ATOM 771 O O . GLY A 1 94 ? 4.529 8.860 -12.607 1.00 98.31 94 GLY A O 1
ATOM 772 N N . ILE A 1 95 ? 4.732 7.498 -10.824 1.00 98.06 95 ILE A N 1
ATOM 773 C CA . ILE A 1 95 ? 5.912 6.773 -11.310 1.00 98.06 95 ILE A CA 1
ATOM 774 C C . ILE A 1 95 ? 5.579 6.025 -12.602 1.00 98.06 95 ILE A C 1
ATOM 776 O O . ILE A 1 95 ? 6.310 6.175 -13.580 1.00 98.06 95 ILE A O 1
ATOM 780 N N . GLN A 1 96 ? 4.460 5.300 -12.650 1.00 98.31 96 GLN A N 1
ATOM 781 C CA . GLN A 1 96 ? 4.035 4.550 -13.834 1.00 98.31 96 GLN A CA 1
ATOM 782 C C . GLN A 1 96 ? 3.844 5.466 -15.053 1.00 98.31 96 GLN A C 1
ATOM 784 O O . GLN A 1 96 ? 4.327 5.161 -16.144 1.00 98.31 96 GLN A O 1
ATOM 789 N N . ASN A 1 97 ? 3.231 6.637 -14.862 1.00 98.12 97 ASN A N 1
ATOM 790 C CA . ASN A 1 97 ? 3.106 7.638 -15.922 1.00 98.12 97 ASN A CA 1
ATOM 791 C C . ASN A 1 97 ? 4.476 8.154 -16.392 1.00 98.12 97 ASN A C 1
ATOM 793 O O . ASN A 1 97 ? 4.713 8.290 -17.594 1.00 98.12 97 ASN A O 1
ATOM 797 N N . SER A 1 98 ? 5.400 8.427 -15.463 1.00 97.75 98 SER A N 1
ATOM 798 C CA . SER A 1 98 ? 6.758 8.875 -15.804 1.00 97.75 98 SER A CA 1
ATOM 799 C C . SER A 1 98 ? 7.566 7.801 -16.545 1.00 97.75 98 SER A C 1
ATOM 801 O O . SER A 1 98 ? 8.300 8.114 -17.489 1.00 97.75 98 SER A O 1
ATOM 803 N N . GLN A 1 99 ? 7.382 6.532 -16.172 1.00 98.00 99 GLN A N 1
ATOM 804 C CA . GLN A 1 99 ? 7.988 5.385 -16.836 1.00 98.00 99 GLN A CA 1
ATOM 805 C C . GLN A 1 99 ? 7.477 5.287 -18.273 1.00 98.00 99 GLN A C 1
ATOM 807 O O . GLN A 1 99 ? 8.284 5.282 -19.200 1.00 98.00 99 GLN A O 1
ATOM 812 N N . GLN A 1 100 ? 6.158 5.329 -18.475 1.00 98.12 100 GLN A N 1
ATOM 813 C CA . GLN A 1 100 ? 5.556 5.276 -19.808 1.00 98.12 100 GLN A CA 1
ATOM 814 C C . GLN A 1 100 ? 6.042 6.428 -20.704 1.00 98.12 100 GLN A C 1
ATOM 816 O O . GLN A 1 100 ? 6.345 6.228 -21.881 1.00 98.12 100 GLN A O 1
ATOM 821 N N . GLN A 1 101 ? 6.172 7.643 -20.160 1.00 97.81 101 GLN A N 1
ATOM 822 C CA . GLN A 1 101 ? 6.743 8.772 -20.903 1.00 97.81 101 GLN A CA 1
ATOM 823 C C . GLN A 1 101 ? 8.209 8.538 -21.285 1.00 97.81 101 GLN A C 1
ATOM 825 O O . GLN A 1 101 ? 8.636 8.932 -22.372 1.00 97.81 101 GLN A O 1
ATOM 830 N N . THR A 1 102 ? 8.989 7.921 -20.399 1.00 97.88 102 THR A N 1
ATOM 831 C CA . THR A 1 102 ? 10.399 7.606 -20.651 1.00 97.88 102 THR A CA 1
ATOM 832 C C . THR A 1 102 ? 10.538 6.517 -21.709 1.00 97.88 102 THR A C 1
ATOM 834 O O . THR A 1 102 ? 11.320 6.684 -22.640 1.00 97.88 102 THR A O 1
ATOM 837 N N . GLU A 1 103 ? 9.721 5.468 -21.646 1.00 98.25 103 GLU A N 1
ATOM 838 C CA . GLU A 1 103 ? 9.651 4.411 -22.663 1.00 98.25 103 GLU A CA 1
ATOM 839 C C . GLU A 1 103 ? 9.277 4.974 -24.040 1.00 98.25 103 GLU A C 1
ATOM 841 O O . GLU A 1 103 ? 9.930 4.668 -25.036 1.00 98.25 103 GLU A O 1
ATOM 846 N N . GLN A 1 104 ? 8.303 5.888 -24.112 1.00 98.06 104 GLN A N 1
ATOM 847 C CA . GLN A 1 104 ? 7.970 6.575 -25.365 1.00 98.06 104 GLN A CA 1
ATOM 848 C C . GLN A 1 104 ? 9.136 7.416 -25.904 1.00 98.06 104 GLN A C 1
ATOM 850 O O . GLN A 1 104 ? 9.356 7.464 -27.117 1.00 98.06 104 GLN A O 1
ATOM 855 N N . LYS A 1 105 ? 9.885 8.102 -25.029 1.00 97.88 105 LYS A N 1
ATOM 856 C CA . LYS A 1 105 ? 11.078 8.867 -25.429 1.00 97.88 105 LYS A CA 1
ATOM 857 C C . LYS A 1 105 ? 12.185 7.948 -25.942 1.00 97.88 105 LYS A C 1
ATOM 859 O O . LYS A 1 105 ? 12.790 8.282 -26.959 1.00 97.88 105 LYS A O 1
ATOM 864 N N . LEU A 1 106 ? 12.419 6.815 -25.278 1.00 98.12 106 LEU A N 1
ATOM 865 C CA . LEU A 1 106 ? 13.383 5.802 -25.713 1.00 98.12 106 LEU A CA 1
ATOM 866 C C . LEU A 1 106 ? 13.003 5.248 -27.083 1.00 98.12 106 LEU A C 1
ATOM 868 O O . LEU A 1 106 ? 13.813 5.324 -27.997 1.00 98.12 106 LEU A O 1
ATOM 872 N N . TYR A 1 107 ? 11.742 4.857 -27.274 1.00 98.19 107 TYR A N 1
ATOM 873 C CA . TYR A 1 107 ? 11.256 4.386 -28.570 1.00 98.19 107 TYR A CA 1
ATOM 874 C C . TYR A 1 107 ? 11.494 5.410 -29.690 1.00 98.19 107 TYR A C 1
ATOM 876 O O . TYR A 1 107 ? 12.004 5.074 -30.757 1.00 98.19 107 TYR A O 1
ATOM 884 N N . ARG A 1 108 ? 11.195 6.695 -29.448 1.00 97.88 108 ARG A N 1
ATOM 885 C CA . ARG A 1 108 ? 11.487 7.765 -30.422 1.00 97.88 108 ARG A CA 1
ATOM 886 C C . ARG A 1 108 ? 12.982 7.855 -30.731 1.00 97.88 108 ARG A C 1
ATOM 888 O O . ARG A 1 108 ? 13.348 7.994 -31.897 1.00 97.88 108 ARG A O 1
ATOM 895 N N . LYS A 1 109 ? 13.842 7.758 -29.717 1.00 97.00 109 LYS A N 1
ATOM 896 C CA . LYS A 1 109 ? 15.298 7.788 -29.900 1.00 97.00 109 LYS A CA 1
ATOM 897 C C . LYS A 1 109 ? 15.807 6.576 -30.673 1.00 97.00 109 LYS A C 1
ATOM 899 O O . LYS A 1 109 ? 16.608 6.764 -31.581 1.00 97.00 109 LYS A O 1
ATOM 904 N N . ASP A 1 110 ? 15.277 5.387 -30.418 1.00 98.12 110 ASP A N 1
ATOM 905 C CA . ASP A 1 110 ? 15.614 4.183 -31.182 1.00 98.12 110 ASP A CA 1
ATOM 906 C C . ASP A 1 110 ? 15.205 4.318 -32.650 1.00 98.12 110 ASP A C 1
ATOM 908 O O . ASP A 1 110 ? 15.975 3.978 -33.548 1.00 98.12 110 ASP A O 1
ATOM 912 N N . THR A 1 111 ? 14.021 4.872 -32.936 1.00 97.81 111 THR A N 1
ATOM 913 C CA . THR A 1 111 ? 13.615 5.126 -34.331 1.00 97.81 111 THR A CA 1
ATOM 914 C C . THR A 1 111 ? 14.523 6.145 -35.027 1.00 97.81 111 THR A C 1
ATOM 916 O O . THR A 1 111 ? 14.858 5.974 -36.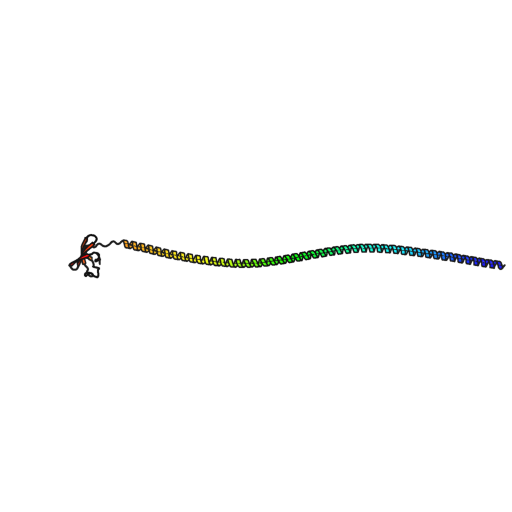199 1.00 97.81 111 THR A O 1
ATOM 919 N N . GLU A 1 112 ? 14.964 7.183 -34.310 1.00 97.81 112 GLU A N 1
ATOM 920 C CA . GLU A 1 112 ? 15.887 8.197 -34.825 1.00 97.81 112 GLU A CA 1
ATOM 921 C C . GLU A 1 112 ? 17.284 7.613 -35.086 1.00 97.81 112 GLU A C 1
ATOM 923 O O . GLU A 1 112 ? 17.856 7.866 -36.148 1.00 97.81 112 GLU A O 1
ATOM 928 N N . LEU A 1 113 ? 17.799 6.789 -34.167 1.00 98.12 113 LEU A N 1
ATOM 929 C CA . LEU A 1 113 ? 19.072 6.081 -34.316 1.00 98.12 113 LEU A CA 1
ATOM 930 C C . LEU A 1 113 ? 19.049 5.132 -35.512 1.00 98.12 113 LEU A C 1
ATOM 932 O O . LEU A 1 113 ? 19.949 5.199 -36.343 1.00 98.12 113 LEU A O 1
ATOM 936 N N . ASN A 1 114 ? 17.997 4.322 -35.655 1.00 97.94 114 ASN A N 1
ATOM 937 C CA . ASN A 1 114 ? 17.834 3.434 -36.809 1.00 97.94 114 ASN A CA 1
ATOM 938 C C . ASN A 1 114 ? 17.801 4.216 -38.132 1.00 97.94 114 ASN A C 1
ATOM 940 O O . ASN A 1 114 ? 18.382 3.794 -39.131 1.00 97.94 114 ASN A O 1
ATOM 944 N N . ARG A 1 115 ? 17.136 5.380 -38.157 1.00 98.06 115 ARG A N 1
ATOM 945 C CA . ARG A 1 115 ? 17.124 6.256 -39.337 1.00 98.06 115 ARG A CA 1
ATOM 946 C C . ARG A 1 115 ? 18.526 6.777 -39.651 1.00 98.06 115 ARG A C 1
ATOM 948 O O . ARG A 1 115 ? 18.923 6.774 -40.813 1.00 98.06 115 ARG A O 1
ATOM 955 N N . LEU A 1 116 ? 19.260 7.231 -38.637 1.00 97.81 116 LEU A N 1
ATOM 956 C CA . LEU A 1 116 ? 20.604 7.776 -38.809 1.00 97.81 116 LEU A CA 1
ATOM 957 C C . LEU A 1 116 ? 21.615 6.698 -39.226 1.00 97.81 116 LEU A C 1
ATOM 959 O O . LEU A 1 116 ? 22.466 6.972 -40.064 1.00 97.81 116 LEU A O 1
ATOM 963 N N . GLN A 1 117 ? 21.487 5.477 -38.701 1.00 98.12 117 GLN A N 1
ATOM 964 C CA . GLN A 1 117 ? 22.287 4.320 -39.115 1.00 98.12 117 GLN A CA 1
ATOM 965 C C . GLN A 1 117 ? 22.095 4.014 -40.600 1.00 98.12 117 GLN A C 1
ATOM 967 O O . GLN A 1 117 ? 23.081 3.963 -41.325 1.00 98.12 117 GLN A O 1
ATOM 972 N N . LYS A 1 118 ? 20.845 3.946 -41.081 1.00 97.50 118 LYS A N 1
ATOM 973 C CA . LYS A 1 118 ? 20.566 3.770 -42.517 1.00 97.50 118 LYS A CA 1
ATOM 974 C C . LYS A 1 118 ? 21.186 4.875 -43.372 1.00 97.50 118 LYS A C 1
ATOM 976 O O . LYS A 1 118 ? 21.818 4.596 -44.378 1.00 97.50 118 LYS A O 1
ATOM 981 N N . GLN A 1 119 ? 21.066 6.134 -42.943 1.00 97.81 119 GLN A N 1
ATOM 982 C CA . GLN A 1 119 ? 21.701 7.251 -43.652 1.00 97.81 119 GLN A CA 1
ATOM 983 C C . GLN A 1 119 ? 23.230 7.142 -43.680 1.00 97.81 119 GLN A C 1
ATOM 985 O O . GLN A 1 119 ? 23.856 7.539 -44.660 1.00 97.81 119 GLN A O 1
ATOM 990 N N . HIS A 1 120 ? 23.835 6.638 -42.604 1.00 97.31 120 HIS A N 1
ATOM 991 C CA . HIS A 1 120 ? 25.272 6.413 -42.542 1.00 97.31 120 HIS A CA 1
ATOM 992 C C . HIS A 1 120 ? 25.707 5.290 -43.489 1.00 97.31 120 HIS A C 1
ATOM 994 O O . HIS A 1 120 ? 26.676 5.472 -44.222 1.00 97.31 120 HIS A O 1
ATOM 1000 N N . GLU A 1 121 ? 24.966 4.181 -43.520 1.00 97.94 121 GLU A N 1
ATOM 1001 C CA . GLU A 1 121 ? 25.183 3.064 -44.448 1.00 97.94 121 GLU A CA 1
ATOM 1002 C C . GLU A 1 121 ? 25.077 3.523 -45.911 1.00 97.94 121 GLU A C 1
ATOM 1004 O O . GLU A 1 121 ? 25.992 3.275 -46.699 1.00 97.94 121 GLU A O 1
ATOM 1009 N N . ASP A 1 122 ? 24.030 4.281 -46.256 1.00 97.56 122 ASP A N 1
ATOM 1010 C CA . ASP A 1 122 ? 23.840 4.844 -47.599 1.00 97.56 122 ASP A CA 1
ATOM 1011 C C . ASP A 1 122 ? 25.012 5.757 -48.003 1.00 97.56 122 ASP A C 1
ATOM 1013 O O . ASP A 1 122 ? 25.536 5.675 -49.118 1.00 97.56 122 ASP A O 1
ATOM 1017 N N . LEU A 1 123 ? 25.455 6.635 -47.095 1.00 97.62 123 LEU A N 1
ATOM 1018 C CA . LEU A 1 123 ? 26.567 7.551 -47.357 1.00 97.62 123 LEU A CA 1
ATOM 1019 C C . LEU A 1 123 ? 27.900 6.802 -47.491 1.00 97.62 123 LEU A C 1
ATOM 1021 O O . LEU A 1 123 ? 28.729 7.155 -48.332 1.00 97.62 123 LEU A O 1
ATOM 1025 N N . GLN A 1 124 ? 28.103 5.755 -46.691 1.00 97.94 124 GLN A N 1
ATOM 1026 C CA . GLN A 1 124 ? 29.276 4.892 -46.780 1.00 97.94 124 GLN A CA 1
ATOM 1027 C C . GLN A 1 124 ? 29.318 4.152 -48.122 1.00 97.94 124 GLN A C 1
ATOM 1029 O O . GLN A 1 124 ? 30.385 4.067 -48.737 1.00 97.94 124 GLN A O 1
ATOM 1034 N N . GLN A 1 125 ? 28.169 3.683 -48.618 1.00 97.38 125 GLN A N 1
ATOM 1035 C CA . GLN A 1 125 ? 28.066 3.093 -49.952 1.00 97.38 125 GLN A CA 1
ATOM 1036 C C . GLN A 1 125 ? 28.413 4.116 -51.043 1.00 97.38 125 GLN A C 1
ATOM 1038 O O . GLN A 1 125 ? 29.244 3.832 -51.906 1.00 97.38 125 GLN A O 1
ATOM 1043 N N . GLN A 1 126 ? 27.857 5.329 -50.975 1.00 96.94 126 GLN A N 1
ATOM 1044 C CA . GLN A 1 126 ? 28.176 6.399 -51.931 1.00 96.94 126 GLN A CA 1
ATOM 1045 C C . GLN A 1 126 ? 29.668 6.755 -51.927 1.00 96.94 126 GLN A C 1
ATOM 1047 O O . GLN A 1 126 ? 30.258 6.967 -52.989 1.00 96.94 126 GLN A O 1
ATOM 1052 N N . TYR A 1 127 ? 30.295 6.795 -50.749 1.00 96.94 127 TYR A N 1
ATOM 1053 C CA . TYR A 1 127 ? 31.732 7.023 -50.626 1.00 96.94 127 TYR A CA 1
ATOM 1054 C C . TYR A 1 127 ? 32.544 5.900 -51.281 1.00 96.94 127 TYR A C 1
ATOM 1056 O O . TYR A 1 127 ? 33.474 6.184 -52.035 1.00 96.94 127 TYR A O 1
ATOM 1064 N N . ALA A 1 128 ? 32.174 4.636 -51.054 1.00 97.25 128 ALA A N 1
ATOM 1065 C CA . ALA A 1 128 ? 32.833 3.491 -51.680 1.00 97.25 128 ALA A CA 1
ATOM 1066 C C . ALA A 1 128 ? 32.698 3.517 -53.214 1.00 97.25 128 ALA A C 1
ATOM 1068 O O . ALA A 1 128 ? 33.679 3.306 -53.928 1.00 97.25 128 ALA A O 1
ATOM 1069 N N . GLU A 1 129 ? 31.511 3.843 -53.732 1.00 96.81 129 GLU A N 1
ATOM 1070 C CA . GLU A 1 129 ? 31.274 3.998 -55.171 1.00 96.81 129 GLU A CA 1
ATOM 1071 C C . GLU A 1 129 ? 32.091 5.149 -55.774 1.00 96.81 129 GLU A C 1
ATOM 1073 O O . GLU A 1 129 ? 32.663 5.013 -56.859 1.00 96.81 129 GLU A O 1
ATOM 1078 N N . ALA A 1 130 ? 32.169 6.289 -55.082 1.00 96.31 130 ALA A N 1
ATOM 1079 C CA . ALA A 1 130 ? 32.989 7.419 -55.505 1.00 96.31 130 ALA A CA 1
ATOM 1080 C C . ALA A 1 130 ? 34.484 7.062 -55.497 1.00 96.31 130 ALA A C 1
ATOM 1082 O O . ALA A 1 130 ? 35.182 7.349 -56.469 1.00 96.31 130 ALA A O 1
ATOM 1083 N N . ALA A 1 131 ? 34.962 6.379 -54.453 1.00 97.38 131 ALA A N 1
ATOM 1084 C CA . ALA A 1 131 ? 36.340 5.905 -54.358 1.00 97.38 131 ALA A CA 1
ATOM 1085 C C . ALA A 1 131 ? 36.687 4.925 -55.493 1.00 97.38 131 ALA A C 1
ATOM 1087 O O . ALA A 1 131 ? 37.732 5.068 -56.126 1.00 97.38 131 ALA A O 1
ATOM 1088 N N . ALA A 1 132 ? 35.786 3.992 -55.823 1.00 96.62 132 ALA A N 1
ATOM 1089 C CA . ALA A 1 132 ? 35.964 3.067 -56.945 1.00 96.62 132 ALA A CA 1
ATOM 1090 C C . ALA A 1 132 ? 36.021 3.794 -58.302 1.00 96.62 132 ALA A C 1
ATOM 1092 O O . ALA A 1 132 ? 36.855 3.471 -59.150 1.00 96.62 132 ALA A O 1
ATOM 1093 N N . LYS A 1 133 ? 35.177 4.815 -58.509 1.00 96.44 133 LYS A N 1
ATOM 1094 C CA . LYS A 1 133 ? 35.227 5.662 -59.716 1.00 96.44 133 LYS A CA 1
ATOM 1095 C C . LYS A 1 133 ? 36.550 6.416 -59.822 1.00 96.44 133 LYS A C 1
ATOM 1097 O O . LYS A 1 133 ? 37.124 6.462 -60.908 1.00 96.44 133 LYS A O 1
ATOM 1102 N N . VAL A 1 134 ? 37.038 6.981 -58.716 1.00 96.88 134 VAL A N 1
ATOM 1103 C CA . VAL A 1 134 ? 38.340 7.665 -58.670 1.00 96.88 134 VAL A CA 1
ATOM 1104 C C . VAL A 1 134 ? 39.467 6.695 -59.018 1.00 96.88 134 VAL A C 1
ATOM 1106 O O . VAL A 1 134 ? 40.272 7.020 -59.884 1.00 96.88 134 VAL A O 1
ATOM 1109 N N . ALA A 1 135 ? 39.481 5.494 -58.436 1.00 96.81 135 ALA A N 1
ATOM 1110 C CA . ALA A 1 135 ? 40.477 4.471 -58.756 1.00 96.81 135 ALA A CA 1
ATOM 1111 C C . ALA A 1 135 ? 40.454 4.089 -60.249 1.00 96.81 135 ALA A C 1
ATOM 1113 O O . ALA A 1 135 ? 41.493 4.084 -60.903 1.00 96.81 135 ALA A O 1
ATOM 1114 N N . SER A 1 136 ? 39.269 3.873 -60.832 1.00 96.94 136 SER A N 1
ATOM 1115 C CA . SER A 1 136 ? 39.138 3.573 -62.267 1.00 96.94 136 SER A CA 1
ATOM 1116 C C . SER A 1 136 ? 39.613 4.721 -63.168 1.00 96.94 136 SER A C 1
ATOM 1118 O O . SER A 1 136 ? 40.206 4.482 -64.222 1.00 96.94 136 SER A O 1
ATOM 1120 N N . LEU A 1 137 ? 39.351 5.975 -62.788 1.00 96.38 137 LEU A N 1
ATOM 1121 C CA . LEU A 1 137 ? 39.854 7.136 -63.526 1.00 96.38 137 LEU A CA 1
ATOM 1122 C C . LEU A 1 137 ? 41.376 7.250 -63.420 1.00 96.38 137 LEU A C 1
ATOM 1124 O O . LEU A 1 137 ? 42.016 7.521 -64.432 1.00 96.38 137 LEU A O 1
ATOM 1128 N N . GLN A 1 138 ? 41.948 6.983 -62.245 1.00 96.75 138 GLN A N 1
ATOM 1129 C CA . GLN A 1 138 ? 43.397 6.945 -62.047 1.00 96.75 138 GLN A CA 1
ATOM 1130 C C . GLN A 1 138 ? 44.052 5.853 -62.900 1.00 96.75 138 GLN A C 1
ATOM 1132 O O . GLN A 1 138 ? 45.058 6.119 -63.549 1.00 96.75 138 GLN A O 1
ATOM 1137 N N . GLU A 1 139 ? 43.475 4.651 -62.971 1.00 96.44 139 GLU A N 1
ATOM 1138 C CA . GLU A 1 139 ? 43.971 3.584 -63.855 1.00 96.44 139 GLU A CA 1
ATOM 1139 C C . GLU A 1 139 ? 43.968 4.012 -65.328 1.00 96.44 139 GLU A C 1
ATOM 1141 O O . GLU A 1 139 ? 44.959 3.818 -66.035 1.00 96.44 139 GLU A O 1
ATOM 1146 N N . LYS A 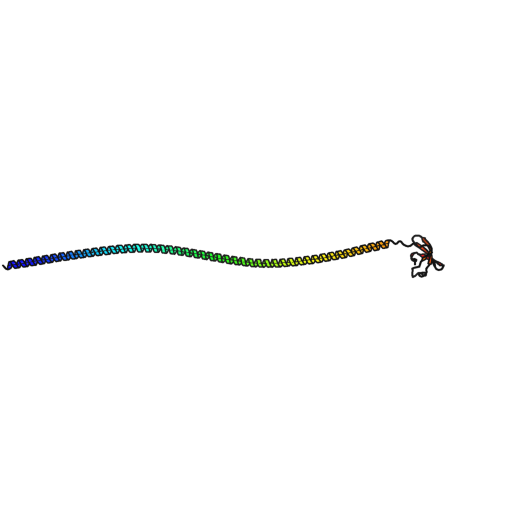1 140 ? 42.883 4.647 -65.790 1.00 95.44 140 LYS A N 1
ATOM 1147 C CA . LYS A 1 140 ? 42.789 5.184 -67.158 1.00 95.44 140 LYS A CA 1
ATOM 1148 C C . LYS A 1 140 ? 43.806 6.292 -67.412 1.00 95.44 140 LYS A C 1
ATOM 1150 O O . LYS A 1 140 ? 44.416 6.315 -68.476 1.00 95.44 140 LYS A O 1
ATOM 1155 N N . GLU A 1 141 ? 43.991 7.195 -66.455 1.00 95.25 141 GLU A N 1
ATOM 1156 C CA . GLU A 1 141 ? 44.987 8.263 -66.537 1.00 95.25 141 GLU A CA 1
ATOM 1157 C C . GLU A 1 141 ? 46.404 7.686 -66.642 1.00 95.25 141 GLU A C 1
ATOM 1159 O O . GLU A 1 141 ? 47.167 8.099 -67.511 1.00 95.25 141 GLU A O 1
ATOM 1164 N N . GLN A 1 142 ? 46.739 6.677 -65.833 1.00 95.25 142 GLN A N 1
ATOM 1165 C CA . GLN A 1 142 ? 48.031 5.990 -65.903 1.00 95.25 142 GLN A CA 1
ATOM 1166 C C . GLN A 1 142 ? 48.236 5.283 -67.247 1.00 95.25 142 GLN A C 1
ATOM 1168 O O . GLN A 1 142 ? 49.295 5.430 -67.855 1.00 95.25 142 GLN A O 1
ATOM 1173 N N . ALA A 1 143 ? 47.227 4.563 -67.746 1.00 95.75 143 ALA A N 1
ATOM 1174 C CA . ALA A 1 143 ? 47.289 3.921 -69.060 1.00 95.75 143 ALA A CA 1
ATOM 1175 C C . ALA A 1 143 ? 47.509 4.948 -70.184 1.00 95.75 143 ALA A C 1
ATOM 1177 O O . ALA A 1 143 ? 48.371 4.764 -71.043 1.00 95.75 143 ALA A O 1
ATOM 1178 N N . TRP A 1 144 ? 46.792 6.073 -70.133 1.00 95.25 144 TRP A N 1
ATOM 1179 C CA . TRP A 1 144 ? 46.945 7.160 -71.098 1.00 95.25 144 TRP A CA 1
ATOM 1180 C C . TRP A 1 144 ? 48.328 7.826 -71.024 1.00 95.25 144 TRP A C 1
ATOM 1182 O O . TRP A 1 144 ? 48.935 8.126 -72.053 1.00 95.25 144 TRP A O 1
ATOM 1192 N N . LEU A 1 145 ? 48.873 8.023 -69.819 1.00 96.06 145 LEU A N 1
ATOM 1193 C CA . LEU A 1 145 ? 50.233 8.536 -69.630 1.00 96.06 145 LEU A CA 1
ATOM 1194 C C . LEU A 1 145 ? 51.291 7.578 -70.195 1.00 96.06 145 LEU A C 1
ATOM 1196 O O . LEU A 1 145 ? 52.246 8.040 -70.823 1.00 96.06 145 LEU A O 1
ATOM 1200 N N . GLN A 1 146 ? 51.117 6.267 -70.014 1.00 94.62 146 GLN A N 1
ATOM 1201 C CA . GLN A 1 146 ? 52.000 5.250 -70.596 1.00 94.62 146 GLN A CA 1
ATOM 1202 C C . GLN A 1 146 ? 51.951 5.268 -72.127 1.00 94.62 146 GLN A C 1
ATOM 1204 O O . GLN A 1 146 ? 52.999 5.254 -72.774 1.00 94.62 146 GLN A O 1
ATOM 1209 N N . GLU A 1 147 ? 50.758 5.365 -72.713 1.00 95.00 147 GLU A N 1
ATOM 1210 C CA . GLU A 1 147 ? 50.585 5.477 -74.164 1.00 95.00 147 GLU A CA 1
ATOM 1211 C C . GLU A 1 147 ? 51.246 6.750 -74.711 1.00 95.00 147 GLU A C 1
ATOM 1213 O O . GLU A 1 147 ? 52.035 6.693 -75.657 1.00 95.00 147 GLU A O 1
ATOM 1218 N N . LYS A 1 148 ? 51.011 7.900 -74.066 1.00 95.12 148 LYS A N 1
ATOM 1219 C CA . LYS A 1 148 ? 51.668 9.167 -74.416 1.00 95.12 148 LYS A CA 1
ATOM 1220 C C . LYS A 1 148 ? 53.193 9.052 -74.338 1.00 95.12 148 LYS A C 1
ATOM 1222 O O . LYS A 1 148 ? 53.883 9.548 -75.230 1.00 95.12 148 LYS A O 1
ATOM 1227 N N . ALA A 1 149 ? 53.724 8.401 -73.302 1.00 93.56 149 ALA A N 1
ATOM 1228 C CA . ALA A 1 149 ? 55.157 8.165 -73.159 1.00 93.56 149 ALA A CA 1
ATOM 1229 C C . ALA A 1 149 ? 55.701 7.285 -74.299 1.00 93.56 149 ALA A C 1
ATOM 1231 O O . ALA A 1 149 ? 56.697 7.658 -74.923 1.00 93.56 149 ALA A O 1
ATOM 1232 N N . ALA A 1 150 ? 55.020 6.188 -74.640 1.00 94.00 150 ALA A N 1
ATOM 1233 C CA . ALA A 1 150 ? 55.400 5.304 -75.744 1.00 94.00 150 ALA A CA 1
ATOM 1234 C C . ALA A 1 150 ? 55.401 6.027 -77.104 1.00 94.00 150 ALA A C 1
ATOM 1236 O O . ALA A 1 150 ? 56.368 5.925 -77.863 1.00 94.00 150 ALA A O 1
ATOM 1237 N N . LEU A 1 151 ? 54.365 6.823 -77.389 1.00 93.50 151 LEU A N 1
ATOM 1238 C CA . LEU A 1 151 ? 54.293 7.646 -78.601 1.00 93.50 151 LEU A CA 1
ATOM 1239 C C . LEU A 1 151 ? 55.414 8.691 -78.643 1.00 93.50 151 LEU A C 1
ATOM 1241 O O . LEU A 1 151 ? 56.059 8.865 -79.678 1.00 93.50 151 LEU A O 1
ATOM 1245 N N . SER A 1 152 ? 55.688 9.359 -77.517 1.00 94.88 152 SER A N 1
ATOM 1246 C CA . SER A 1 152 ? 56.780 10.335 -77.426 1.00 94.88 152 SER A CA 1
ATOM 1247 C C . SER A 1 152 ? 58.154 9.695 -77.655 1.00 94.88 152 SER A C 1
ATOM 1249 O O . SER A 1 152 ? 58.985 10.271 -78.357 1.00 94.88 152 SER A O 1
ATOM 1251 N N . ALA A 1 153 ? 58.367 8.475 -77.148 1.00 92.00 153 ALA A N 1
ATOM 1252 C CA . ALA A 1 153 ? 59.581 7.705 -77.385 1.00 92.00 153 ALA A CA 1
ATOM 1253 C C . ALA A 1 153 ? 59.720 7.341 -78.869 1.00 92.00 153 ALA A C 1
ATOM 1255 O O . ALA A 1 153 ? 60.768 7.597 -79.457 1.00 92.00 153 ALA A O 1
ATO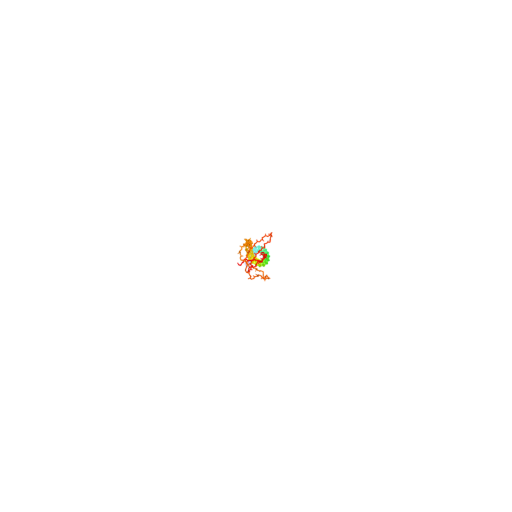M 1256 N N . SER A 1 154 ? 58.650 6.849 -79.507 1.00 93.44 154 SER A N 1
ATOM 1257 C CA . SER A 1 154 ? 58.649 6.551 -80.947 1.00 93.44 154 SER A CA 1
ATOM 1258 C C . SER A 1 154 ? 58.959 7.785 -81.799 1.00 93.44 154 SER A C 1
ATOM 1260 O O . SER A 1 154 ? 59.698 7.686 -82.781 1.00 93.44 154 SER A O 1
ATOM 1262 N N . LEU A 1 155 ? 58.406 8.948 -81.443 1.00 92.00 155 LEU A N 1
ATOM 1263 C CA . LEU A 1 155 ? 58.673 10.205 -82.141 1.00 92.00 155 LEU A CA 1
ATOM 1264 C C . LEU A 1 155 ? 60.135 10.640 -81.968 1.00 92.00 155 LEU A C 1
ATOM 1266 O O . LEU A 1 155 ? 60.776 11.032 -82.942 1.00 92.00 155 LEU A O 1
ATOM 1270 N N . SER A 1 156 ? 60.687 10.508 -80.760 1.00 92.12 156 SER A N 1
ATOM 1271 C CA . SER A 1 156 ? 62.105 10.770 -80.495 1.00 92.12 156 SER A CA 1
ATOM 1272 C C . SER A 1 156 ? 63.021 9.842 -81.303 1.00 92.12 156 SER A C 1
ATOM 1274 O O . SER A 1 156 ? 63.966 10.316 -81.935 1.00 92.12 156 SER A O 1
ATOM 1276 N N . THR A 1 157 ? 62.708 8.544 -81.381 1.00 90.38 157 THR A N 1
ATOM 1277 C CA . THR A 1 157 ? 63.459 7.587 -82.210 1.00 90.38 157 THR A CA 1
ATOM 1278 C C . THR A 1 157 ? 63.407 7.959 -83.693 1.00 90.38 157 THR A C 1
ATOM 1280 O O . THR A 1 157 ? 64.440 7.944 -84.360 1.00 90.38 157 THR A O 1
ATOM 1283 N N . GLN A 1 158 ? 62.241 8.354 -84.224 1.00 91.38 158 GLN A N 1
ATOM 1284 C CA . GLN A 1 158 ? 62.152 8.836 -85.609 1.00 91.38 158 GLN A CA 1
ATOM 1285 C C . GLN A 1 158 ? 63.008 10.085 -85.841 1.00 91.38 158 GLN A C 1
ATOM 1287 O O . GLN A 1 158 ? 63.708 10.161 -86.849 1.00 91.38 158 GLN A O 1
ATOM 1292 N N . GLN A 1 159 ? 62.990 11.051 -84.919 1.00 89.44 159 GLN A N 1
ATOM 1293 C CA . GLN A 1 159 ? 63.830 12.249 -85.017 1.00 89.44 159 GLN A CA 1
ATOM 1294 C C . GLN A 1 159 ? 65.324 11.902 -85.041 1.00 89.44 159 GLN A C 1
ATOM 1296 O O . GLN A 1 159 ? 66.063 12.451 -85.857 1.00 89.44 159 GLN A O 1
ATOM 1301 N N . GLN A 1 160 ? 65.765 10.962 -84.200 1.00 86.69 160 GLN A N 1
ATOM 1302 C CA . GLN A 1 160 ? 67.149 10.478 -84.200 1.00 86.69 160 GLN A CA 1
ATOM 1303 C C . GLN A 1 160 ? 67.526 9.820 -85.534 1.00 86.69 160 GLN A C 1
ATOM 1305 O O . GLN A 1 160 ? 68.579 10.135 -86.085 1.00 86.69 160 GLN A O 1
ATOM 1310 N N . LEU A 1 161 ? 66.656 8.970 -86.092 1.00 87.88 161 LEU A N 1
ATOM 1311 C CA . LEU A 1 161 ? 66.870 8.361 -87.411 1.00 87.88 161 LEU A CA 1
ATOM 1312 C C . LEU A 1 161 ? 66.968 9.417 -88.524 1.00 87.88 161 LEU A C 1
ATOM 1314 O O . LEU A 1 161 ? 67.841 9.341 -89.383 1.00 87.88 161 LEU A O 1
ATOM 1318 N N . TRP A 1 162 ? 66.124 10.450 -88.504 1.00 86.62 162 TRP A N 1
ATOM 1319 C CA . TRP A 1 162 ? 66.231 11.559 -89.460 1.00 86.62 162 TRP A CA 1
ATOM 1320 C C . TRP A 1 162 ? 67.568 12.311 -89.348 1.00 86.62 162 TRP A C 1
ATOM 1322 O O . TRP A 1 162 ? 68.150 12.706 -90.365 1.00 86.62 162 TRP A O 1
ATOM 1332 N N . GLN A 1 163 ? 68.101 12.481 -88.136 1.00 79.88 163 GLN A N 1
ATOM 1333 C CA . GLN A 1 163 ? 69.423 13.085 -87.948 1.00 79.88 163 GLN A CA 1
ATOM 1334 C C . GLN A 1 163 ? 70.564 12.195 -88.464 1.00 79.88 163 GLN A C 1
ATOM 1336 O O . GLN A 1 163 ? 71.512 12.705 -89.065 1.00 79.88 163 GLN A O 1
ATOM 1341 N N . THR A 1 164 ? 70.481 10.871 -88.311 1.00 77.25 164 THR A N 1
ATOM 1342 C CA . THR A 1 164 ? 71.501 9.965 -88.868 1.00 77.25 164 THR A CA 1
ATOM 1343 C C . THR A 1 164 ? 71.452 9.913 -90.397 1.00 77.25 164 THR A C 1
ATOM 1345 O O . THR A 1 164 ? 72.495 9.980 -91.041 1.00 77.25 164 THR A O 1
ATOM 1348 N N . PHE A 1 165 ? 70.267 9.896 -91.016 1.00 74.44 165 PHE A N 1
ATOM 1349 C CA . PHE A 1 165 ? 70.160 9.947 -92.482 1.00 74.44 165 PHE A CA 1
ATOM 1350 C C . PHE A 1 165 ? 70.665 11.269 -93.075 1.00 74.44 165 PHE A C 1
ATOM 1352 O O . PHE A 1 165 ? 71.338 11.270 -94.108 1.00 74.44 165 PHE A O 1
ATOM 1359 N N . SER A 1 166 ? 70.381 12.401 -92.427 1.00 68.25 166 SER A N 1
ATOM 1360 C CA . SER A 1 166 ? 70.853 13.710 -92.904 1.00 68.25 166 SER A CA 1
ATOM 1361 C C . SER A 1 166 ? 72.370 13.894 -92.763 1.00 68.25 166 SER A C 1
ATOM 1363 O O . SER A 1 166 ? 72.982 14.504 -93.637 1.00 68.25 166 SER A O 1
ATOM 1365 N N . THR A 1 167 ? 72.999 13.319 -91.731 1.00 58.12 167 THR A N 1
ATOM 1366 C CA . THR A 1 167 ? 74.466 13.336 -91.565 1.00 58.12 167 THR A CA 1
ATOM 1367 C C . THR A 1 167 ? 75.196 12.430 -92.563 1.00 58.12 167 THR A C 1
ATOM 1369 O O . THR A 1 167 ? 76.271 12.799 -93.033 1.00 58.12 167 THR A O 1
ATOM 1372 N N . VAL A 1 168 ? 74.601 11.302 -92.973 1.00 54.91 168 VAL A N 1
ATOM 1373 C CA . VAL A 1 168 ? 75.168 10.404 -94.003 1.00 54.91 168 VAL A CA 1
ATOM 1374 C C . VAL A 1 168 ? 75.154 11.036 -95.405 1.00 54.91 168 VAL A C 1
ATOM 1376 O O . VAL A 1 168 ? 76.098 10.847 -96.169 1.00 54.91 168 VAL A O 1
ATOM 1379 N N . ASN A 1 169 ? 74.148 11.852 -95.734 1.00 51.03 169 ASN A N 1
ATOM 1380 C CA . ASN A 1 169 ? 74.066 12.526 -97.039 1.00 51.03 169 ASN A CA 1
ATOM 1381 C C . ASN A 1 169 ? 75.018 13.729 -97.206 1.00 51.03 169 ASN A C 1
ATOM 13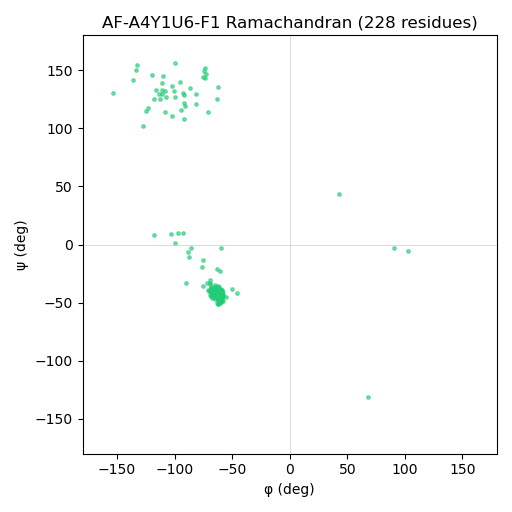83 O O . ASN A 1 169 ? 75.213 14.190 -98.328 1.00 51.03 169 ASN A O 1
ATOM 1387 N N . ALA A 1 170 ? 75.632 14.241 -96.135 1.00 44.44 170 ALA A N 1
ATOM 1388 C CA . ALA A 1 170 ? 76.504 15.421 -96.189 1.00 44.44 170 ALA A CA 1
ATOM 1389 C C . ALA A 1 170 ? 77.980 15.120 -96.553 1.00 44.44 170 ALA A C 1
ATOM 1391 O O . ALA A 1 170 ? 78.773 16.052 -96.664 1.00 44.44 170 ALA A O 1
ATOM 1392 N N . ILE A 1 171 ? 78.368 13.847 -96.736 1.00 42.91 171 ILE A N 1
ATOM 1393 C CA . ILE A 1 171 ? 79.781 13.423 -96.892 1.00 42.91 171 ILE A CA 1
ATOM 1394 C C . ILE A 1 171 ? 80.205 13.177 -98.366 1.00 42.91 171 ILE A C 1
ATOM 1396 O O . ILE A 1 171 ? 81.364 12.870 -98.621 1.00 42.91 171 ILE A O 1
ATOM 1400 N N . SER A 1 172 ? 79.347 13.372 -99.378 1.00 38.31 172 SER A N 1
ATOM 1401 C CA . SER A 1 172 ? 79.761 13.237 -100.797 1.00 38.31 172 SER A CA 1
ATOM 1402 C C . SER A 1 172 ? 79.997 14.577 -101.509 1.00 38.31 172 SER A C 1
ATOM 1404 O O . SER A 1 172 ? 79.068 15.329 -101.796 1.00 38.31 172 SER A O 1
ATOM 1406 N N . THR A 1 173 ? 81.266 14.841 -101.819 1.00 35.41 173 THR A N 1
ATOM 1407 C CA . THR A 1 173 ? 81.817 15.918 -102.665 1.00 35.41 173 THR A CA 1
ATOM 1408 C C . THR A 1 173 ? 81.537 15.678 -104.170 1.00 35.41 173 THR A C 1
ATOM 1410 O O . THR A 1 173 ? 81.556 14.524 -104.594 1.00 35.41 173 THR A O 1
ATOM 1413 N N . PRO A 1 174 ? 81.317 16.716 -105.012 1.00 46.38 174 PRO A N 1
ATOM 1414 C CA . PRO A 1 174 ? 81.057 16.556 -106.454 1.00 46.38 174 PRO A CA 1
ATOM 1415 C C . PRO A 1 174 ? 82.308 16.192 -107.290 1.00 46.38 174 PRO A C 1
ATOM 1417 O O . PRO A 1 174 ? 83.430 16.573 -106.953 1.00 46.38 174 PRO A O 1
ATOM 1420 N N . ALA A 1 175 ? 82.085 15.445 -108.381 1.00 53.28 175 ALA A N 1
ATOM 1421 C CA . ALA A 1 175 ? 83.080 14.745 -109.205 1.00 53.28 175 ALA A CA 1
ATOM 1422 C C . ALA A 1 175 ? 83.937 15.655 -110.118 1.00 53.28 175 ALA A C 1
ATOM 1424 O O . ALA A 1 175 ? 83.442 16.614 -110.701 1.00 53.28 175 ALA A O 1
ATOM 1425 N N . GLN A 1 176 ? 85.225 15.322 -110.281 1.00 57.38 176 GLN A N 1
ATOM 1426 C CA . GLN A 1 176 ? 86.158 15.924 -111.249 1.00 57.38 176 GLN A CA 1
ATOM 1427 C C . GLN A 1 176 ? 86.529 14.871 -112.310 1.00 57.38 176 GLN A C 1
ATOM 1429 O O . GLN A 1 176 ? 87.006 13.806 -111.934 1.00 57.38 176 GLN A O 1
ATOM 1434 N N . TYR A 1 177 ? 86.342 15.168 -113.603 1.00 64.94 177 TYR A N 1
ATOM 1435 C CA . TYR A 1 177 ? 86.639 14.249 -114.721 1.00 64.94 177 TYR A CA 1
ATOM 1436 C C . TYR A 1 177 ? 88.032 14.486 -115.332 1.00 64.94 177 TYR A C 1
ATOM 1438 O O . TYR A 1 177 ? 88.441 15.642 -115.525 1.00 64.94 177 TYR A O 1
ATOM 1446 N N . ALA A 1 178 ? 88.742 13.408 -115.675 1.00 66.06 178 ALA A N 1
ATOM 1447 C CA . ALA A 1 178 ? 90.089 13.436 -116.255 1.00 66.06 178 ALA A CA 1
ATOM 1448 C C . ALA A 1 178 ? 90.086 13.245 -117.788 1.00 66.06 178 ALA A C 1
ATOM 1450 O O . ALA A 1 178 ? 89.166 12.687 -118.379 1.00 66.06 178 ALA A O 1
ATOM 1451 N N . LYS A 1 179 ? 91.140 13.724 -118.466 1.00 68.75 179 LYS A N 1
ATOM 1452 C CA . LYS A 1 179 ? 91.314 13.546 -119.919 1.00 68.75 179 LYS A CA 1
ATOM 1453 C C . LYS A 1 179 ? 91.461 12.054 -120.246 1.00 68.75 179 LYS A C 1
ATOM 1455 O O . LYS A 1 179 ? 92.374 11.418 -119.727 1.00 68.75 179 LYS A O 1
ATOM 1460 N N . GLY A 1 180 ? 90.626 11.544 -121.149 1.00 69.81 180 GLY A N 1
ATOM 1461 C CA . GLY A 1 180 ? 90.613 10.144 -121.576 1.00 69.81 180 GLY A CA 1
ATOM 1462 C C . GLY A 1 180 ? 89.495 9.285 -120.976 1.00 69.81 180 GLY A C 1
ATOM 1463 O O . GLY A 1 180 ? 89.381 8.135 -121.386 1.00 69.81 180 GLY A O 1
ATOM 1464 N N . GLU A 1 181 ? 88.687 9.808 -120.049 1.00 76.12 181 GLU A N 1
ATOM 1465 C CA . GLU A 1 181 ? 87.525 9.089 -119.506 1.00 76.12 181 GLU A CA 1
ATOM 1466 C C . GLU A 1 181 ? 86.355 9.059 -120.500 1.00 76.12 181 GLU A C 1
ATOM 1468 O O . GLU A 1 181 ? 86.121 10.036 -121.224 1.00 76.12 181 GLU A O 1
ATOM 1473 N N . ASP A 1 182 ? 85.632 7.936 -120.500 1.00 74.00 182 ASP A N 1
ATOM 1474 C CA . ASP A 1 182 ? 84.419 7.732 -121.289 1.00 74.00 182 ASP A CA 1
ATOM 1475 C C . ASP A 1 182 ? 83.225 8.366 -120.577 1.00 74.00 182 ASP A C 1
ATOM 1477 O O . ASP A 1 182 ? 82.990 8.153 -119.383 1.00 74.00 182 ASP A O 1
ATOM 1481 N N . VAL A 1 183 ? 82.469 9.168 -121.318 1.00 74.31 183 VAL A N 1
ATOM 1482 C CA . VAL A 1 183 ? 81.366 9.956 -120.773 1.00 74.31 183 VAL A CA 1
ATOM 1483 C C . VAL A 1 183 ? 80.156 9.864 -121.695 1.00 74.31 183 VAL A C 1
ATOM 1485 O O . VAL A 1 183 ? 80.288 9.885 -122.922 1.00 74.31 183 VAL A O 1
ATOM 1488 N N . ILE A 1 184 ? 78.970 9.788 -121.087 1.00 75.44 184 ILE A N 1
ATOM 1489 C CA . ILE A 1 184 ? 77.680 9.729 -121.781 1.00 75.44 184 ILE A CA 1
ATOM 1490 C C . ILE A 1 184 ? 76.915 11.036 -121.552 1.00 75.44 184 ILE A C 1
ATOM 1492 O O . ILE A 1 184 ? 76.917 11.601 -120.451 1.00 75.44 184 ILE A O 1
ATOM 1496 N N . VAL A 1 185 ? 76.263 11.527 -122.608 1.00 77.56 185 VAL A N 1
ATOM 1497 C CA . VAL A 1 185 ? 75.381 12.697 -122.551 1.00 77.56 185 VAL A CA 1
ATOM 1498 C C . VAL A 1 185 ? 74.011 12.265 -122.027 1.00 77.56 185 VAL A C 1
ATOM 1500 O O . VAL A 1 185 ? 73.365 11.430 -122.635 1.00 77.56 185 VAL A O 1
ATOM 1503 N N . VAL A 1 186 ? 73.537 12.837 -120.917 1.00 73.00 186 VAL A N 1
ATOM 1504 C CA . VAL A 1 186 ? 72.299 12.383 -120.232 1.00 73.00 186 VAL A CA 1
ATOM 1505 C C . VAL A 1 186 ? 71.086 13.285 -120.484 1.00 73.00 186 VAL A C 1
ATOM 1507 O O . VAL A 1 186 ? 70.050 13.142 -119.836 1.00 73.00 186 VAL A O 1
ATOM 1510 N N . ASP A 1 187 ? 71.197 14.236 -121.403 1.00 76.19 187 ASP A N 1
ATOM 1511 C CA . ASP A 1 187 ? 70.077 15.086 -121.801 1.00 76.19 187 ASP A CA 1
ATOM 1512 C C . ASP A 1 187 ? 69.351 14.471 -123.000 1.00 76.19 187 ASP A C 1
ATOM 1514 O O . ASP A 1 187 ? 69.900 14.441 -124.102 1.00 76.19 187 ASP A O 1
ATOM 1518 N N . ALA A 1 188 ? 68.145 13.946 -122.755 1.00 72.50 188 ALA A N 1
ATOM 1519 C CA . ALA A 1 188 ? 67.344 13.198 -123.728 1.00 72.50 188 ALA A CA 1
ATOM 1520 C C . ALA A 1 188 ? 66.988 14.019 -124.978 1.00 72.50 188 ALA A C 1
ATOM 1522 O O . ALA A 1 188 ? 66.740 13.448 -126.038 1.00 72.50 188 ALA A O 1
ATOM 1523 N N . ASP A 1 189 ? 67.011 15.349 -124.867 1.00 77.06 189 ASP A N 1
ATOM 1524 C CA . ASP A 1 189 ? 66.723 16.258 -125.976 1.00 77.06 189 ASP A CA 1
ATOM 1525 C C . ASP A 1 189 ? 67.985 16.601 -126.798 1.00 77.06 189 ASP A C 1
ATOM 1527 O O . ASP A 1 189 ? 67.902 17.253 -127.844 1.00 77.06 189 ASP A O 1
ATOM 1531 N N . HIS A 1 190 ? 69.174 16.166 -126.361 1.00 72.75 190 HIS A N 1
ATOM 1532 C CA . HIS A 1 190 ? 70.430 16.432 -127.054 1.00 72.75 190 HIS A CA 1
ATOM 1533 C C . HIS A 1 190 ? 70.702 15.370 -128.125 1.00 72.75 190 HIS A C 1
ATOM 1535 O O . HIS A 1 190 ? 70.677 14.171 -127.867 1.00 72.75 190 HIS A O 1
ATOM 1541 N N . ALA A 1 191 ? 71.117 15.801 -129.319 1.00 76.56 191 ALA A N 1
ATOM 1542 C CA . ALA A 1 191 ? 71.401 14.923 -130.464 1.00 76.56 191 ALA A CA 1
ATOM 1543 C C . ALA A 1 191 ? 72.500 13.851 -130.239 1.00 76.56 191 ALA A C 1
ATOM 1545 O O . ALA A 1 191 ? 72.783 13.067 -131.138 1.00 76.56 191 ALA A O 1
ATOM 1546 N N . LEU A 1 192 ? 73.151 13.837 -129.071 1.00 76.44 192 LEU A N 1
ATOM 1547 C CA . LEU A 1 192 ? 74.255 12.938 -128.720 1.00 76.44 192 LEU A CA 1
ATOM 1548 C C . LEU A 1 192 ? 73.915 12.014 -127.530 1.00 76.44 192 LEU A C 1
ATOM 1550 O O . LEU A 1 192 ? 74.816 11.341 -127.046 1.00 76.44 192 LEU A O 1
ATOM 1554 N N . TYR A 1 193 ? 72.657 11.984 -127.064 1.00 74.00 193 TYR A N 1
ATOM 1555 C CA . TYR A 1 193 ? 72.211 11.269 -125.854 1.00 74.00 193 TYR A CA 1
ATOM 1556 C C . TYR A 1 193 ? 72.652 9.791 -125.785 1.00 74.00 193 TYR A C 1
ATOM 1558 O O . TYR A 1 193 ? 73.091 9.325 -124.741 1.00 74.00 193 TYR A O 1
ATOM 1566 N N . ASP A 1 194 ? 72.649 9.078 -126.915 1.00 75.56 194 ASP A N 1
ATOM 1567 C CA . ASP A 1 194 ? 73.013 7.651 -126.973 1.00 75.56 194 ASP A CA 1
ATOM 1568 C C . ASP A 1 194 ? 74.473 7.384 -127.396 1.00 75.56 194 ASP A C 1
ATOM 1570 O O . ASP A 1 194 ? 74.842 6.244 -127.691 1.00 75.56 194 ASP A O 1
ATOM 1574 N N . ARG A 1 195 ? 75.326 8.416 -127.479 1.00 74.38 195 ARG A N 1
ATOM 1575 C CA . ARG A 1 195 ? 76.726 8.270 -127.921 1.00 74.38 195 ARG A CA 1
ATOM 1576 C C . ARG A 1 195 ? 77.682 8.295 -126.727 1.00 74.38 195 ARG A C 1
ATOM 1578 O O . ARG A 1 195 ? 77.571 9.144 -125.847 1.00 74.38 195 ARG A O 1
ATOM 1585 N N . ILE A 1 196 ? 78.656 7.383 -126.735 1.00 77.69 196 ILE A N 1
ATOM 1586 C CA . ILE A 1 196 ? 79.789 7.365 -125.797 1.00 77.69 196 ILE A CA 1
ATOM 1587 C C . ILE A 1 196 ? 80.933 8.154 -126.437 1.00 77.69 196 ILE A C 1
ATOM 1589 O O . ILE A 1 196 ? 81.278 7.905 -127.594 1.00 77.69 196 ILE A O 1
ATOM 1593 N N . GLY A 1 197 ? 81.496 9.117 -125.710 1.00 76.69 197 GLY A N 1
ATOM 1594 C CA . GLY A 1 197 ? 82.597 9.947 -126.195 1.00 76.69 197 GLY A CA 1
ATOM 1595 C C . GLY A 1 197 ? 83.722 10.057 -125.180 1.00 76.69 197 GLY A C 1
ATOM 1596 O O . GLY A 1 197 ? 83.497 9.935 -123.976 1.00 76.69 197 GLY A O 1
ATOM 1597 N N . GLN A 1 198 ? 84.931 10.321 -125.674 1.00 79.69 198 GLN A N 1
ATOM 1598 C CA . GLN A 1 198 ? 86.125 10.427 -124.840 1.00 79.69 198 GLN A CA 1
ATOM 1599 C C . GLN A 1 198 ? 86.487 11.896 -124.586 1.00 79.69 198 GLN A C 1
ATOM 1601 O O . GLN A 1 198 ? 86.542 12.716 -125.510 1.00 79.69 198 GLN A O 1
ATOM 1606 N N . VAL A 1 199 ? 86.749 12.260 -123.327 1.00 78.44 199 VAL A N 1
ATOM 1607 C CA . VAL A 1 199 ? 87.124 13.641 -122.970 1.00 78.44 199 VAL A CA 1
ATOM 1608 C C . VAL A 1 199 ? 88.533 13.960 -123.480 1.00 78.44 199 VAL A C 1
ATOM 1610 O O . VAL A 1 199 ? 89.525 13.446 -122.964 1.00 78.44 199 VAL A O 1
ATOM 1613 N N . GLU A 1 200 ? 88.659 14.883 -124.434 1.00 77.94 200 GLU A N 1
ATOM 1614 C CA . GLU A 1 200 ? 89.959 15.308 -124.975 1.00 77.94 200 GLU A CA 1
ATOM 1615 C C . GLU A 1 200 ? 90.569 16.491 -124.223 1.00 77.94 200 GLU A C 1
ATOM 1617 O O . GLU A 1 200 ? 91.798 16.630 -124.128 1.00 77.94 200 GLU A O 1
ATOM 1622 N N . ARG A 1 201 ? 89.723 17.390 -123.714 1.00 74.19 201 ARG A N 1
ATOM 1623 C CA . ARG A 1 201 ? 90.169 18.595 -123.011 1.00 74.19 201 ARG A CA 1
ATOM 1624 C C . ARG A 1 201 ? 89.116 19.065 -122.020 1.00 74.19 201 ARG A C 1
ATOM 1626 O O . ARG A 1 201 ? 87.969 19.282 -122.385 1.00 74.19 201 ARG A O 1
ATOM 1633 N N . CYS A 1 202 ? 89.537 19.315 -120.789 1.00 73.31 202 CYS A N 1
ATOM 1634 C CA . CYS A 1 202 ? 88.739 20.005 -119.784 1.00 73.31 202 CYS A CA 1
ATOM 1635 C C . CYS A 1 202 ? 89.313 21.411 -119.589 1.00 73.31 202 CYS A C 1
ATOM 1637 O O . CYS A 1 202 ? 90.516 21.566 -119.362 1.00 73.31 202 CYS A O 1
ATOM 1639 N N . VAL A 1 203 ? 88.471 22.440 -119.709 1.00 71.69 203 VAL A N 1
ATOM 1640 C CA . VAL A 1 203 ? 88.852 23.828 -119.423 1.00 71.69 203 VAL A CA 1
ATOM 1641 C C . VAL A 1 203 ? 87.890 24.395 -118.391 1.00 71.69 203 VAL A C 1
ATOM 1643 O O . VAL A 1 203 ? 86.704 24.595 -118.659 1.00 71.69 203 VAL A O 1
ATOM 1646 N N . LYS A 1 204 ? 88.422 24.707 -117.209 1.00 73.56 204 LYS A N 1
ATOM 1647 C CA . LYS A 1 204 ? 87.703 25.436 -116.165 1.00 73.56 204 LYS A CA 1
ATOM 1648 C C . LYS A 1 204 ? 87.965 26.932 -116.315 1.00 73.56 204 LYS A C 1
ATOM 1650 O O . LYS A 1 204 ? 89.115 27.369 -116.261 1.00 73.56 204 LYS A O 1
ATOM 1655 N N . LYS A 1 205 ? 86.905 27.727 -116.490 1.00 66.81 205 LYS A N 1
ATOM 1656 C CA . LYS A 1 205 ? 86.990 29.195 -116.497 1.00 66.81 205 LYS A CA 1
ATOM 1657 C C . LYS A 1 205 ? 85.973 29.749 -115.500 1.00 66.81 205 LYS A C 1
ATOM 1659 O O . LYS A 1 205 ? 84.782 29.788 -115.786 1.00 66.81 205 LYS A O 1
ATOM 1664 N N . GLY A 1 206 ? 86.456 30.159 -114.326 1.00 71.56 206 GLY A N 1
ATOM 1665 C CA . GLY A 1 206 ? 85.598 30.554 -113.206 1.00 71.56 206 GLY A CA 1
ATOM 1666 C C . GLY A 1 206 ? 84.837 29.356 -112.630 1.00 71.56 206 GLY A C 1
ATOM 1667 O O . GLY A 1 206 ? 85.436 28.309 -112.385 1.00 71.56 206 GLY A O 1
ATOM 1668 N N . ASP A 1 207 ? 83.526 29.520 -112.451 1.00 64.81 207 ASP A N 1
ATOM 1669 C CA . ASP A 1 207 ? 82.623 28.515 -111.868 1.00 64.81 207 ASP A CA 1
ATOM 1670 C C . ASP A 1 207 ? 81.947 27.615 -112.921 1.00 64.81 207 ASP A C 1
ATOM 1672 O O . ASP A 1 207 ? 81.025 26.864 -112.631 1.00 64.81 207 ASP A O 1
ATOM 1676 N N . THR A 1 208 ? 82.385 27.700 -114.182 1.00 63.09 208 THR A N 1
ATOM 1677 C CA . THR A 1 208 ? 81.858 26.883 -115.282 1.00 63.09 208 THR A CA 1
ATOM 1678 C C . THR A 1 208 ? 82.965 26.013 -115.862 1.00 63.09 208 THR A C 1
ATOM 1680 O O . THR A 1 208 ? 84.008 26.520 -116.298 1.00 63.09 208 THR A O 1
ATOM 1683 N N . VAL A 1 209 ? 82.725 24.701 -115.905 1.00 69.25 209 VAL A N 1
ATOM 1684 C CA . VAL A 1 209 ? 83.604 23.742 -116.575 1.00 69.25 209 VAL A CA 1
ATOM 1685 C C . VAL A 1 209 ? 83.033 23.400 -117.948 1.00 69.25 209 VAL A C 1
ATOM 1687 O O . VAL A 1 209 ? 81.856 23.060 -118.093 1.00 69.25 209 VAL A O 1
ATOM 1690 N N . LYS A 1 210 ? 83.873 23.546 -118.976 1.00 74.31 210 LYS A N 1
ATOM 1691 C CA . LYS A 1 210 ? 83.571 23.119 -120.343 1.00 74.31 210 LYS A CA 1
ATOM 1692 C C . LYS A 1 210 ? 84.457 21.935 -120.698 1.00 74.31 210 LYS A C 1
ATOM 1694 O O . LYS A 1 210 ? 85.675 21.988 -120.499 1.00 74.31 210 LYS A O 1
ATOM 1699 N N . TYR A 1 211 ? 83.843 20.910 -121.266 1.00 76.81 211 TYR A N 1
ATOM 1700 C CA . TYR A 1 211 ? 84.509 19.702 -121.726 1.00 76.81 211 TYR A CA 1
ATOM 1701 C C . TYR A 1 211 ? 84.462 19.661 -123.246 1.00 76.81 211 TYR A C 1
ATOM 1703 O O . TYR A 1 211 ? 83.405 19.844 -123.841 1.00 76.81 211 TYR A O 1
ATOM 1711 N N . SER A 1 212 ? 85.608 19.438 -123.875 1.00 78.12 212 SER A N 1
ATOM 1712 C CA . SER A 1 212 ? 85.684 19.048 -125.276 1.00 78.12 212 SER A CA 1
ATOM 1713 C C . SER A 1 212 ? 85.761 17.526 -125.330 1.00 78.12 212 SER A C 1
ATOM 1715 O O . SER A 1 212 ? 86.719 16.945 -124.816 1.00 78.12 212 SER A O 1
ATOM 1717 N N . VAL A 1 213 ? 84.739 16.904 -125.906 1.00 80.94 213 VAL A N 1
ATOM 1718 C CA . VAL A 1 213 ? 84.573 15.452 -126.018 1.00 80.94 213 VAL A CA 1
ATOM 1719 C C . VAL A 1 213 ? 84.592 15.093 -127.498 1.00 80.94 213 VAL A C 1
ATOM 1721 O O . VAL A 1 213 ? 83.932 15.771 -128.292 1.00 80.94 213 VAL A O 1
ATOM 1724 N N . SER A 1 214 ? 85.356 14.071 -127.883 1.00 77.19 214 SER A N 1
ATOM 1725 C CA . SER A 1 214 ? 85.321 13.551 -129.250 1.00 77.19 214 SER A CA 1
ATOM 1726 C C . SER A 1 214 ? 84.323 12.401 -129.362 1.00 77.19 214 SER A C 1
ATOM 1728 O O . SER A 1 214 ? 84.315 11.476 -128.549 1.00 77.19 214 SER A O 1
ATOM 1730 N N . PHE A 1 215 ? 83.462 12.488 -130.374 1.00 76.38 215 PHE A N 1
ATOM 1731 C CA . PHE A 1 215 ? 82.505 11.449 -130.746 1.00 76.38 215 PHE A CA 1
ATOM 1732 C C . PHE A 1 215 ? 82.757 11.080 -132.208 1.00 76.38 215 PHE A C 1
ATOM 1734 O O . PHE A 1 215 ? 82.639 11.936 -133.083 1.00 76.38 215 PHE A O 1
ATOM 1741 N N . ASP A 1 216 ? 83.132 9.826 -132.468 1.00 73.94 216 ASP A N 1
ATOM 1742 C CA . ASP A 1 216 ? 83.447 9.286 -133.803 1.00 73.94 216 ASP A CA 1
ATOM 1743 C C . ASP A 1 216 ? 84.296 10.226 -134.690 1.00 73.94 216 ASP A C 1
ATOM 1745 O O . ASP A 1 216 ? 84.028 10.405 -135.876 1.00 73.94 216 ASP A O 1
ATOM 1749 N N . GLY A 1 217 ? 85.331 10.845 -134.108 1.00 71.31 217 GLY A N 1
ATOM 1750 C CA . GLY A 1 217 ? 86.298 11.686 -134.826 1.00 71.31 217 GLY A CA 1
ATOM 1751 C C . GLY A 1 217 ? 85.964 13.181 -134.917 1.00 71.31 217 GLY A C 1
ATOM 1752 O O . GLY A 1 217 ? 86.799 13.945 -135.400 1.00 71.31 217 GLY A O 1
ATOM 1753 N N . GLU A 1 218 ? 84.809 13.624 -134.414 1.00 73.62 218 GLU A N 1
ATOM 1754 C CA . GLU A 1 218 ? 84.440 15.042 -134.330 1.00 73.62 218 GLU A CA 1
ATOM 1755 C C . GLU A 1 218 ? 84.466 15.545 -132.878 1.00 73.62 218 GLU A C 1
ATOM 1757 O O . GLU A 1 218 ? 83.913 14.916 -131.974 1.00 73.62 218 GLU A O 1
ATOM 1762 N N . THR A 1 219 ? 85.103 16.695 -132.637 1.00 77.56 219 THR A N 1
ATOM 1763 C CA . THR A 1 219 ? 85.229 17.287 -131.295 1.00 77.56 219 THR A CA 1
ATOM 1764 C C . THR A 1 219 ? 84.076 18.255 -131.003 1.00 77.56 219 THR A C 1
ATOM 1766 O O . THR A 1 219 ? 83.953 19.302 -131.641 1.00 77.56 219 THR A O 1
ATOM 1769 N N . TYR A 1 220 ? 83.283 17.964 -129.970 1.00 77.50 220 TYR A N 1
ATOM 1770 C CA . TYR A 1 220 ? 82.169 18.791 -129.489 1.00 77.50 220 TYR A CA 1
ATOM 1771 C C . TYR A 1 220 ? 82.502 19.425 -128.136 1.00 77.50 220 TYR A C 1
ATOM 1773 O O . TYR A 1 220 ? 83.170 18.811 -127.312 1.00 77.50 220 TYR A O 1
ATOM 1781 N N . THR A 1 221 ? 82.042 20.655 -127.874 1.00 79.75 221 THR A N 1
ATOM 1782 C CA . THR A 1 221 ? 82.252 21.328 -126.575 1.00 79.75 221 THR A CA 1
ATOM 1783 C C . THR A 1 221 ? 80.947 21.404 -125.786 1.00 79.75 221 THR A C 1
ATOM 1785 O O . THR A 1 221 ? 80.031 22.119 -126.189 1.00 79.75 221 THR A O 1
ATOM 1788 N N . LEU A 1 222 ? 80.883 20.706 -124.651 1.00 75.81 222 LEU A N 1
ATOM 1789 C CA . LEU A 1 222 ? 79.696 20.536 -123.813 1.00 75.81 222 LEU A CA 1
ATOM 1790 C C . LEU A 1 222 ? 79.921 21.093 -122.387 1.00 75.81 222 LEU A C 1
ATOM 1792 O O . LEU A 1 222 ? 81.039 21.041 -121.864 1.00 75.81 222 LEU A O 1
ATOM 1796 N N . PRO A 1 223 ? 78.887 21.663 -121.740 1.00 71.81 223 PRO A N 1
ATOM 1797 C CA . PRO A 1 223 ? 78.923 22.037 -120.325 1.00 71.81 223 PRO A CA 1
ATOM 1798 C C . PRO A 1 223 ? 78.837 20.817 -119.389 1.00 71.81 223 PRO A C 1
ATOM 1800 O O . PRO A 1 223 ? 78.193 19.823 -119.714 1.00 71.81 223 PRO A O 1
ATOM 1803 N N . GLU A 1 224 ? 79.419 20.936 -118.190 1.00 67.75 224 GLU A N 1
ATOM 1804 C CA . GLU A 1 224 ? 79.470 19.889 -117.147 1.00 67.75 224 GLU A CA 1
ATOM 1805 C C . GLU A 1 224 ? 78.144 19.172 -116.878 1.00 67.75 224 GLU A C 1
ATOM 1807 O O . GLU A 1 224 ? 78.107 17.954 -116.743 1.00 67.75 224 GLU A O 1
ATOM 1812 N N . ARG A 1 225 ? 77.037 19.917 -116.829 1.00 70.06 225 ARG A N 1
ATOM 1813 C CA . ARG A 1 225 ? 75.737 19.386 -116.402 1.00 70.06 225 ARG A CA 1
ATOM 1814 C C . ARG A 1 225 ? 75.185 18.281 -117.313 1.00 70.06 225 ARG A C 1
ATOM 1816 O O . ARG A 1 225 ? 74.324 17.527 -116.870 1.00 70.06 225 ARG A O 1
ATOM 1823 N N . LEU A 1 226 ? 75.651 18.199 -118.558 1.00 71.62 226 LEU A N 1
ATOM 1824 C CA . LEU A 1 226 ? 75.147 17.240 -119.544 1.00 71.62 226 LEU A CA 1
ATOM 1825 C C . LEU A 1 226 ? 75.857 15.884 -119.488 1.00 71.62 226 LEU A C 1
ATOM 1827 O O . LEU A 1 226 ? 75.401 14.948 -120.134 1.00 71.62 226 LEU A O 1
ATOM 1831 N N . LEU A 1 227 ? 76.955 15.774 -118.740 1.00 69.44 227 LEU A N 1
ATOM 1832 C CA . LEU A 1 227 ? 77.899 14.667 -118.813 1.00 69.44 227 LEU A CA 1
ATOM 1833 C C . LEU A 1 227 ? 77.893 13.833 -117.523 1.00 69.44 227 LEU A C 1
ATOM 1835 O O . LEU A 1 227 ? 78.035 14.381 -116.426 1.00 69.44 227 LEU A O 1
ATOM 1839 N N . ARG A 1 228 ? 77.754 12.506 -117.644 1.00 69.12 228 ARG A N 1
ATOM 1840 C CA . ARG A 1 228 ? 77.963 11.555 -116.536 1.00 69.12 228 ARG A CA 1
ATOM 1841 C C . ARG A 1 228 ? 78.825 10.368 -116.967 1.00 69.12 228 ARG A C 1
ATOM 1843 O O . ARG A 1 228 ? 78.793 9.968 -118.129 1.00 69.12 228 ARG A O 1
ATOM 1850 N N . LEU A 1 229 ? 79.573 9.819 -116.007 1.00 59.56 229 LEU A N 1
ATOM 1851 C CA . LEU A 1 229 ? 80.253 8.528 -116.146 1.00 59.56 229 LEU A CA 1
ATOM 1852 C C . LEU A 1 229 ? 79.206 7.428 -116.350 1.00 59.56 229 LEU A C 1
ATOM 1854 O O . LEU A 1 229 ? 78.179 7.430 -115.662 1.00 59.56 229 LEU A O 1
ATO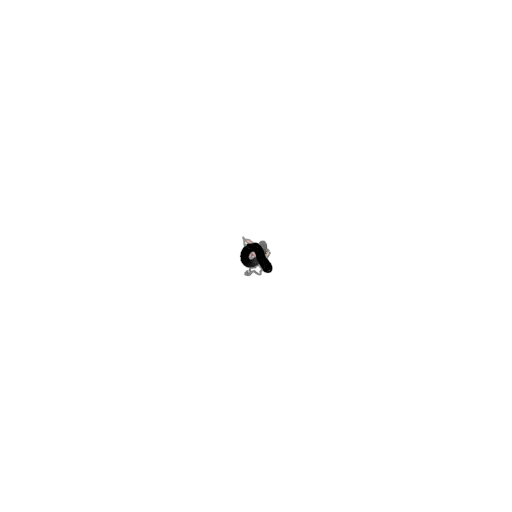M 1858 N N . ALA A 1 230 ? 79.479 6.545 -117.308 1.00 57.00 230 ALA A N 1
ATOM 1859 C CA . ALA A 1 230 ? 78.747 5.297 -117.501 1.00 57.00 230 ALA A CA 1
ATOM 1860 C C . ALA A 1 230 ? 78.967 4.337 -116.322 1.00 57.00 230 ALA A C 1
ATOM 1862 O O . ALA A 1 230 ? 80.090 4.340 -115.764 1.00 57.00 230 ALA A O 1
#

pLDDT: mean 87.78, std 14.12, range [35.41, 98.62]